Protein AF-A0A0D1K4R9-F1 (afdb_monomer_lite)

Secondary structure (DSSP, 8-state):
---STHHHHHHHHHHHHHHHHHHHHHHHTT--HHHHHHHHHHHHHHHHHHHHHHHHHHHTTSPPPHHHHHHHHHHHHHHHHHHHHHHHHHHHHHHHHHHHHHHHHHHHHHHHHHHHHHHHTT-S-HHHHHHHHHHHHHHHHHHHHHHSTTSS-TTSPPPHHHHHHHHTTS-TT----HHHHHHHHHHHHHHHHHHHHHHHHHHHHHHHHHT-TTSS-------

Foldseek 3Di:
DDDPPPPVVVLVVVLVVQLVVLLVVCVVVVPDPVPSVVVSVVVSVVSVVVVVVVVVVVVVPDDDDPVVVVVVVVVVVVVVVVVVVVVVVVVLVVLLVVCVVLVVVLVVLVVQLVVLVVVVVVVPCVVVSVVSNVVSLVSNVVSLCVNPPPLQVPPDQDDPVQLVVLLVVDDPPDDDDPVSSSSSSSVSSSVVSVVVSVVVSVVVNVVSVCPPPVNDDPPPDDD

pLDDT: mean 72.01, std 16.08, range [29.92, 93.81]

Structure (mmCIF, N/CA/C/O backbone):
data_AF-A0A0D1K4R9-F1
#
_entry.id   AF-A0A0D1K4R9-F1
#
loop_
_atom_site.group_PDB
_atom_site.id
_atom_site.type_symbol
_atom_site.label_atom_id
_atom_site.label_alt_id
_atom_site.label_comp_id
_atom_site.label_asym_id
_atom_site.label_entity_id
_atom_site.label_seq_id
_atom_site.pdbx_PDB_ins_code
_atom_site.Cartn_x
_atom_site.Cartn_y
_atom_site.Cartn_z
_atom_site.occupancy
_atom_site.B_iso_or_equiv
_atom_site.auth_seq_id
_atom_site.auth_comp_id
_atom_site.auth_asym_id
_atom_site.auth_atom_id
_atom_site.pdbx_PDB_model_num
ATOM 1 N N . MET A 1 1 ? 28.064 3.592 -55.051 1.00 41.25 1 MET A N 1
ATOM 2 C CA . MET A 1 1 ? 27.075 3.692 -53.959 1.00 41.25 1 MET A CA 1
ATOM 3 C C . MET A 1 1 ? 26.847 2.294 -53.420 1.00 41.25 1 MET A C 1
ATOM 5 O O . MET A 1 1 ? 26.267 1.477 -54.117 1.00 41.25 1 MET A O 1
ATOM 9 N N . SER A 1 2 ? 27.368 2.023 -52.226 1.00 29.92 2 SER A N 1
ATOM 10 C CA . SER A 1 2 ? 27.235 0.752 -51.509 1.00 29.92 2 SER A CA 1
ATOM 11 C C . SER A 1 2 ? 26.859 1.127 -50.078 1.00 29.92 2 SER A C 1
ATOM 13 O O . SER A 1 2 ? 27.576 1.901 -49.447 1.00 29.92 2 SER A O 1
ATOM 15 N N . SER A 1 3 ? 25.698 0.684 -49.597 1.00 31.16 3 SER A N 1
ATOM 16 C CA . SER A 1 3 ? 25.172 1.040 -48.273 1.00 31.16 3 SER A CA 1
ATOM 17 C C . SER A 1 3 ? 26.136 0.630 -47.143 1.00 31.16 3 SER A C 1
ATOM 19 O O . SER A 1 3 ? 26.625 -0.500 -47.181 1.00 31.16 3 SER A O 1
ATOM 21 N N . PRO A 1 4 ? 26.351 1.443 -46.088 1.00 44.97 4 PRO A N 1
ATOM 22 C CA . PRO A 1 4 ? 27.179 1.072 -44.932 1.00 44.97 4 PRO A CA 1
ATOM 23 C C . PRO A 1 4 ? 26.470 0.134 -43.928 1.00 44.97 4 PRO A C 1
ATOM 25 O O . PRO A 1 4 ? 27.020 -0.189 -42.875 1.00 44.97 4 PRO A O 1
ATOM 28 N N . PHE A 1 5 ? 25.264 -0.344 -44.252 1.00 42.19 5 PHE A N 1
ATOM 29 C CA . PHE A 1 5 ? 24.446 -1.198 -43.388 1.00 42.19 5 PHE A CA 1
ATOM 30 C C . PHE A 1 5 ? 24.987 -2.609 -43.048 1.00 42.19 5 PHE A C 1
ATOM 32 O O . PHE A 1 5 ? 24.615 -3.090 -41.978 1.00 42.19 5 PHE A O 1
ATOM 39 N N . PRO A 1 6 ? 25.880 -3.285 -43.810 1.00 47.22 6 PRO A N 1
ATOM 40 C CA . PRO A 1 6 ? 26.302 -4.640 -43.433 1.00 47.22 6 PRO A CA 1
ATOM 41 C C . PRO A 1 6 ? 27.335 -4.675 -42.292 1.00 47.22 6 PRO A C 1
ATOM 43 O O . PRO A 1 6 ? 27.579 -5.726 -41.714 1.00 47.22 6 PRO A O 1
ATOM 46 N N . ALA A 1 7 ? 27.961 -3.549 -41.930 1.00 46.94 7 ALA A N 1
ATOM 47 C CA . ALA A 1 7 ? 29.099 -3.561 -41.004 1.00 46.94 7 ALA A CA 1
ATOM 48 C C . ALA A 1 7 ? 28.714 -3.511 -39.510 1.00 46.94 7 ALA A C 1
ATOM 50 O O . ALA A 1 7 ? 29.515 -3.913 -38.663 1.00 46.94 7 ALA A O 1
ATOM 51 N N . ARG A 1 8 ? 27.514 -3.011 -39.170 1.00 52.53 8 ARG A N 1
ATOM 52 C CA . ARG A 1 8 ? 27.001 -2.975 -37.782 1.00 52.53 8 ARG A CA 1
ATOM 53 C C . ARG A 1 8 ? 26.449 -4.330 -37.352 1.00 52.53 8 ARG A C 1
ATOM 55 O O . ARG A 1 8 ? 26.740 -4.781 -36.250 1.00 52.53 8 ARG A O 1
ATOM 62 N N . SER A 1 9 ? 25.727 -4.994 -38.252 1.00 52.59 9 SER A N 1
ATOM 63 C CA . SER A 1 9 ? 25.228 -6.356 -38.064 1.00 52.59 9 SER A CA 1
ATOM 64 C C . SER A 1 9 ? 26.374 -7.349 -37.890 1.00 52.59 9 SER A C 1
ATOM 66 O O . SER A 1 9 ? 26.316 -8.152 -36.971 1.00 52.59 9 SER A O 1
ATOM 68 N N . VAL A 1 10 ? 27.458 -7.232 -38.666 1.00 51.88 10 VAL A N 1
ATOM 69 C CA . VAL A 1 10 ? 28.649 -8.093 -38.523 1.00 51.88 10 VAL A CA 1
ATOM 70 C C . VAL A 1 10 ? 29.362 -7.898 -37.178 1.00 51.88 10 VAL A C 1
ATOM 72 O O . VAL A 1 10 ? 29.776 -8.877 -36.565 1.00 51.88 10 VAL A O 1
ATOM 75 N N . ALA A 1 11 ? 29.481 -6.662 -36.683 1.00 55.06 11 ALA A N 1
ATOM 76 C CA . ALA A 1 11 ? 30.120 -6.396 -35.391 1.00 55.06 11 ALA A CA 1
ATOM 77 C C . ALA A 1 11 ? 29.287 -6.913 -34.206 1.00 55.06 11 ALA A C 1
ATOM 79 O O . ALA A 1 11 ? 29.841 -7.479 -33.266 1.00 55.06 11 ALA A O 1
ATOM 80 N N . LEU A 1 12 ? 27.960 -6.765 -34.274 1.00 57.75 12 LEU A N 1
ATOM 81 C CA . LEU A 1 12 ? 27.046 -7.319 -33.277 1.00 57.75 12 LEU A CA 1
ATOM 82 C C . LEU A 1 12 ? 27.074 -8.855 -33.297 1.00 57.75 12 LEU A C 1
ATOM 84 O O . LEU A 1 12 ? 27.161 -9.477 -32.244 1.00 57.75 12 LEU A O 1
ATOM 88 N N . LEU A 1 13 ? 27.078 -9.464 -34.489 1.00 57.78 13 LEU A N 1
ATOM 89 C CA . LEU A 1 13 ? 27.183 -10.917 -34.643 1.00 57.78 13 LEU A CA 1
ATOM 90 C C . LEU A 1 13 ? 28.495 -11.447 -34.056 1.00 57.78 13 LEU A C 1
ATOM 92 O O . LEU A 1 13 ? 28.487 -12.448 -33.350 1.00 57.78 13 LEU A O 1
ATOM 96 N N . ALA A 1 14 ? 29.612 -10.759 -34.306 1.00 56.25 14 ALA A N 1
ATOM 97 C CA . ALA A 1 14 ? 30.913 -11.129 -33.758 1.00 56.25 14 ALA A CA 1
ATOM 98 C C . ALA A 1 14 ? 30.946 -11.027 -32.224 1.00 56.25 14 ALA A C 1
ATOM 100 O O . ALA A 1 14 ? 31.499 -11.909 -31.574 1.00 56.25 14 ALA A O 1
ATOM 101 N N . ALA A 1 15 ? 30.315 -10.001 -31.642 1.00 55.81 15 ALA A N 1
ATOM 102 C CA . ALA A 1 15 ? 30.206 -9.855 -30.191 1.00 55.81 15 ALA A CA 1
ATOM 103 C C . ALA A 1 15 ? 29.333 -10.956 -29.561 1.00 55.81 15 ALA A C 1
ATOM 105 O O . ALA A 1 15 ? 29.702 -11.516 -28.533 1.00 55.81 15 ALA A O 1
ATOM 106 N N . ILE A 1 16 ? 28.218 -11.318 -30.205 1.00 65.50 16 ILE A N 1
ATOM 107 C CA . ILE A 1 16 ? 27.341 -12.411 -29.758 1.00 65.50 16 ILE A CA 1
ATOM 108 C C . ILE A 1 16 ? 28.057 -13.764 -29.865 1.00 65.50 16 ILE A C 1
ATOM 110 O O . ILE A 1 16 ? 27.985 -14.567 -28.938 1.00 65.50 16 ILE A O 1
ATOM 114 N N . ILE A 1 17 ? 28.781 -14.015 -30.963 1.00 6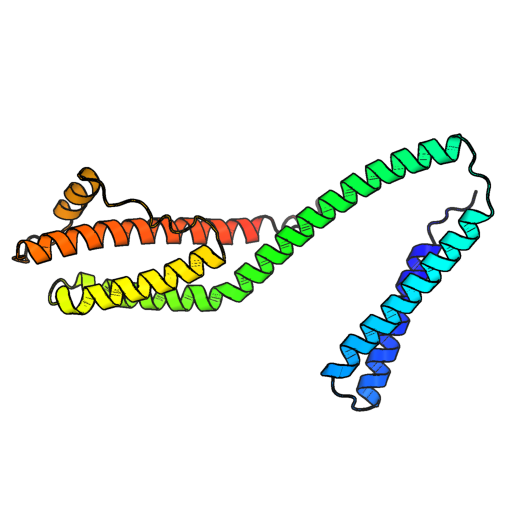3.94 17 ILE A N 1
ATOM 115 C CA . ILE A 1 17 ? 29.567 -15.244 -31.145 1.00 63.94 17 ILE A CA 1
ATOM 116 C C . ILE A 1 17 ? 30.685 -15.332 -30.100 1.00 63.94 17 ILE A C 1
ATOM 118 O O . ILE A 1 17 ? 30.878 -16.400 -29.527 1.00 63.94 17 ILE A O 1
ATOM 122 N N . ALA A 1 18 ? 31.387 -14.231 -29.816 1.00 57.09 18 ALA A N 1
ATOM 123 C CA . ALA A 1 18 ? 32.435 -14.197 -28.797 1.00 57.09 18 ALA A CA 1
ATOM 124 C C . ALA A 1 18 ? 31.871 -14.475 -27.392 1.00 57.09 18 ALA A C 1
ATOM 126 O O . ALA A 1 18 ? 32.358 -15.373 -26.708 1.00 57.09 18 ALA A O 1
ATOM 127 N N . ALA A 1 19 ? 30.781 -13.801 -27.006 1.00 56.94 19 ALA A N 1
ATOM 128 C CA . ALA A 1 19 ? 30.120 -14.025 -25.719 1.00 56.94 19 ALA A CA 1
ATOM 129 C C . ALA A 1 19 ? 29.565 -15.457 -25.588 1.00 56.94 19 ALA A C 1
ATOM 131 O O . ALA A 1 19 ? 29.694 -16.090 -24.538 1.00 56.94 19 ALA A O 1
ATOM 132 N N . GLY A 1 20 ? 28.988 -16.003 -26.664 1.00 57.88 20 GLY A N 1
ATOM 133 C CA . GLY A 1 20 ? 28.486 -17.377 -26.704 1.00 57.88 20 GLY A CA 1
ATOM 134 C C . GLY A 1 20 ? 29.600 -18.423 -26.605 1.00 57.88 20 GLY A C 1
ATOM 135 O O . GLY A 1 20 ? 29.465 -19.393 -25.860 1.00 57.88 20 GLY A O 1
ATOM 136 N N . ALA A 1 21 ? 30.719 -18.214 -27.305 1.00 62.25 21 ALA A N 1
ATOM 137 C CA . ALA A 1 21 ? 31.877 -19.106 -27.264 1.00 62.25 21 ALA A CA 1
ATOM 138 C C . ALA A 1 21 ? 32.551 -19.113 -25.884 1.00 62.25 21 ALA A C 1
ATOM 140 O O . ALA A 1 21 ? 32.912 -20.179 -25.388 1.00 62.25 21 ALA A O 1
ATOM 141 N N . GLU A 1 22 ? 32.670 -17.953 -25.236 1.00 62.06 22 GLU A N 1
ATOM 142 C CA . GLU A 1 22 ? 33.233 -17.839 -23.887 1.00 62.06 22 GLU A CA 1
ATOM 143 C C . GLU A 1 22 ? 32.321 -18.448 -22.822 1.00 62.06 22 GLU A C 1
ATOM 145 O O . GLU A 1 22 ? 32.802 -19.162 -21.945 1.00 62.06 22 GLU A O 1
ATOM 150 N N . THR A 1 23 ? 31.004 -18.268 -22.946 1.00 56.56 23 THR A N 1
ATOM 151 C CA . THR A 1 23 ? 30.031 -18.924 -22.058 1.00 56.56 23 THR A CA 1
ATOM 152 C C . THR A 1 23 ? 30.098 -20.449 -22.208 1.00 56.56 23 THR A C 1
ATOM 154 O O . THR A 1 23 ? 30.103 -21.178 -21.219 1.00 56.56 23 THR A O 1
ATOM 157 N N . TRP A 1 24 ? 30.223 -20.953 -23.440 1.00 59.50 24 TRP A N 1
ATOM 158 C CA . TRP A 1 24 ? 30.351 -22.388 -23.713 1.00 59.50 24 TRP A CA 1
ATOM 159 C C . TRP A 1 24 ? 31.673 -22.981 -23.197 1.00 59.50 24 TRP A C 1
ATOM 161 O O . TRP A 1 24 ? 31.688 -24.088 -22.654 1.00 59.50 24 TRP A O 1
ATOM 171 N N . LEU A 1 25 ? 32.778 -22.236 -23.314 1.00 58.47 25 LEU A N 1
ATOM 172 C CA . LEU A 1 25 ? 34.080 -22.607 -22.753 1.00 58.47 25 LEU A CA 1
ATOM 173 C C . LEU A 1 25 ? 34.079 -22.579 -21.217 1.00 58.47 25 LEU A C 1
ATOM 175 O O . LEU A 1 25 ? 34.646 -23.483 -20.612 1.00 58.47 25 LEU A O 1
ATOM 179 N N . ALA A 1 26 ? 33.407 -21.610 -20.588 1.00 58.03 26 ALA A N 1
ATOM 180 C CA . ALA A 1 26 ? 33.276 -21.527 -19.133 1.00 58.03 26 ALA A CA 1
ATOM 181 C C . ALA A 1 26 ? 32.465 -22.699 -18.553 1.00 58.03 26 ALA A C 1
ATOM 183 O O . ALA A 1 26 ? 32.888 -23.300 -17.569 1.00 58.03 26 ALA A O 1
ATOM 184 N N . ILE A 1 27 ? 31.371 -23.095 -19.222 1.00 60.91 27 ILE A N 1
ATOM 185 C CA . ILE A 1 27 ? 30.578 -24.289 -18.870 1.00 60.91 27 ILE A CA 1
ATOM 186 C C . ILE A 1 27 ? 31.418 -25.570 -19.005 1.00 60.91 27 ILE A C 1
ATOM 188 O O . ILE A 1 27 ? 31.319 -26.473 -18.181 1.00 60.91 27 ILE A O 1
ATOM 192 N N . ARG A 1 28 ? 32.270 -25.664 -20.034 1.00 62.09 28 ARG A N 1
ATOM 193 C CA . ARG A 1 28 ? 33.183 -26.806 -20.243 1.00 62.09 28 ARG A CA 1
ATOM 194 C C . ARG A 1 28 ? 34.345 -26.859 -19.250 1.00 62.09 28 ARG A C 1
ATOM 196 O O . ARG A 1 28 ? 34.925 -27.928 -19.080 1.00 62.09 28 ARG A O 1
ATOM 203 N N . ALA A 1 29 ? 34.702 -25.725 -18.656 1.00 62.81 29 ALA A N 1
ATOM 204 C CA . ALA A 1 29 ? 35.824 -25.581 -17.734 1.00 62.81 29 ALA A CA 1
ATOM 205 C C . ALA A 1 29 ? 35.408 -25.590 -16.251 1.00 62.81 29 ALA A C 1
ATOM 207 O O . ALA A 1 29 ? 36.272 -25.396 -15.400 1.00 62.81 29 ALA A O 1
ATOM 208 N N . ASP A 1 30 ? 34.120 -25.809 -15.951 1.00 61.12 30 ASP A N 1
ATOM 209 C CA . ASP A 1 30 ? 33.544 -25.823 -14.594 1.00 61.12 30 ASP A CA 1
ATOM 210 C C . ASP A 1 30 ? 33.859 -24.541 -13.790 1.00 61.12 30 ASP A C 1
ATOM 212 O O . ASP A 1 30 ? 34.053 -24.545 -12.574 1.00 61.12 30 ASP A O 1
ATOM 216 N N . LEU A 1 31 ? 33.955 -23.414 -14.505 1.00 58.72 31 LEU A N 1
ATOM 217 C CA . LEU A 1 31 ? 34.191 -22.099 -13.921 1.00 58.72 31 LEU A CA 1
ATOM 218 C C . LEU A 1 31 ? 32.925 -21.619 -13.212 1.00 58.72 31 LEU A C 1
ATOM 220 O O . LEU A 1 31 ? 31.842 -21.604 -13.797 1.00 58.72 31 LEU A O 1
ATOM 224 N N . ASP A 1 32 ? 33.088 -21.176 -11.966 1.00 59.28 32 ASP A N 1
ATOM 225 C CA . ASP A 1 32 ? 31.995 -20.648 -11.154 1.00 59.28 32 ASP A CA 1
ATOM 226 C C . ASP A 1 32 ? 31.278 -19.496 -11.908 1.00 59.28 32 ASP A C 1
ATOM 228 O O . ASP A 1 32 ? 31.934 -18.540 -12.358 1.00 59.28 32 ASP A O 1
ATOM 232 N N . PRO A 1 33 ? 29.941 -19.574 -12.089 1.00 60.28 33 PRO A N 1
ATOM 233 C CA . PRO A 1 33 ? 29.157 -18.608 -12.861 1.00 60.28 33 PRO A CA 1
ATOM 234 C C . PRO A 1 33 ? 29.289 -17.168 -12.354 1.00 60.28 33 PRO A C 1
ATOM 236 O O . PRO A 1 33 ? 29.075 -16.231 -13.129 1.00 60.28 33 PRO A O 1
ATOM 239 N N . MET A 1 34 ? 29.708 -16.976 -11.097 1.00 57.75 34 MET A N 1
ATOM 240 C CA . MET A 1 34 ? 30.005 -15.659 -10.536 1.00 57.75 34 MET A CA 1
ATOM 241 C C . MET A 1 34 ? 31.178 -14.949 -11.246 1.00 57.75 34 MET A C 1
ATOM 243 O O . MET A 1 34 ? 31.213 -13.720 -11.275 1.00 57.75 34 MET A O 1
ATOM 247 N N . PHE A 1 35 ? 32.104 -15.691 -11.871 1.00 57.28 35 PHE A N 1
ATOM 248 C CA . PHE A 1 35 ? 33.246 -15.139 -12.620 1.00 57.28 35 PHE A CA 1
ATOM 249 C C . PHE A 1 35 ? 33.079 -15.207 -14.142 1.00 57.28 35 PHE A C 1
ATOM 251 O O . PHE A 1 35 ? 33.696 -14.419 -14.861 1.00 57.28 35 PHE A O 1
ATOM 258 N N . ALA A 1 36 ? 32.225 -16.101 -14.645 1.00 57.16 36 ALA A N 1
ATOM 259 C CA . ALA A 1 36 ? 31.993 -16.260 -16.079 1.00 57.16 36 ALA A CA 1
ATOM 260 C C . ALA A 1 36 ? 31.211 -15.080 -16.686 1.00 57.16 36 ALA A C 1
ATOM 262 O O . ALA A 1 36 ? 31.568 -14.580 -17.754 1.00 57.16 36 ALA A O 1
ATOM 263 N N . LEU A 1 37 ? 30.176 -14.593 -15.990 1.00 57.25 37 LEU A N 1
ATOM 264 C CA . LEU A 1 37 ? 29.328 -13.503 -16.483 1.00 57.25 37 LEU A CA 1
ATOM 265 C C . LEU A 1 37 ? 30.082 -12.158 -16.592 1.00 57.25 37 LEU A C 1
ATOM 267 O O . LEU A 1 37 ? 30.005 -11.525 -17.647 1.00 57.25 37 LEU A O 1
ATOM 271 N N . PRO A 1 38 ? 30.856 -11.713 -15.579 1.00 61.03 38 PRO A N 1
ATOM 272 C CA . PRO A 1 38 ? 31.624 -10.472 -15.683 1.00 61.03 38 PRO A CA 1
ATOM 273 C C . PRO A 1 38 ? 32.713 -10.544 -16.756 1.00 61.03 38 PRO A C 1
ATOM 275 O O . PRO A 1 38 ? 32.971 -9.547 -17.430 1.00 61.03 38 PRO A O 1
ATOM 278 N N . LEU A 1 39 ? 33.333 -11.717 -16.937 1.00 61.78 39 LEU A N 1
ATOM 279 C CA . LEU A 1 39 ? 34.369 -11.920 -17.947 1.00 61.78 39 LEU A CA 1
ATOM 280 C C . LEU A 1 39 ? 33.796 -11.783 -19.363 1.00 61.78 39 LEU A C 1
ATOM 282 O O . LEU A 1 39 ? 34.352 -11.020 -20.146 1.00 61.78 39 LEU A O 1
ATOM 286 N N . ALA A 1 40 ? 32.649 -12.414 -19.638 1.00 60.28 40 ALA A N 1
ATOM 287 C CA . ALA A 1 40 ? 31.952 -12.316 -20.925 1.00 60.28 40 ALA A CA 1
ATOM 288 C C . ALA A 1 40 ? 31.477 -10.882 -21.240 1.00 60.28 40 ALA A C 1
ATOM 290 O O . ALA A 1 40 ? 31.497 -10.435 -22.391 1.00 60.28 40 ALA A O 1
ATOM 291 N N . ILE A 1 41 ? 31.066 -10.126 -20.215 1.00 63.38 41 ILE A N 1
ATOM 292 C CA . ILE A 1 41 ? 30.723 -8.704 -20.362 1.00 63.38 41 ILE A CA 1
ATOM 293 C C . ILE A 1 41 ? 31.980 -7.883 -20.693 1.00 63.38 41 ILE A C 1
ATOM 295 O O . ILE A 1 41 ? 31.935 -7.009 -21.562 1.00 63.38 41 ILE A O 1
ATOM 299 N N . ALA A 1 42 ? 33.110 -8.167 -20.038 1.00 63.72 42 ALA A N 1
ATOM 300 C CA . ALA A 1 42 ? 34.362 -7.446 -20.248 1.00 63.72 42 ALA A CA 1
ATOM 301 C C . ALA A 1 42 ? 34.936 -7.659 -21.660 1.00 63.72 42 ALA A C 1
ATOM 303 O O . ALA A 1 42 ? 35.318 -6.691 -22.321 1.00 63.72 42 ALA A O 1
ATOM 304 N N . THR A 1 43 ? 34.953 -8.890 -22.166 1.00 60.62 43 THR A N 1
ATOM 305 C CA . THR A 1 43 ? 35.404 -9.217 -23.533 1.00 60.62 43 THR A CA 1
ATOM 306 C C . THR A 1 43 ? 34.473 -8.649 -24.598 1.00 60.62 43 THR A C 1
ATOM 308 O O . THR A 1 43 ? 34.948 -8.032 -25.557 1.00 60.62 43 THR A O 1
ATOM 311 N N . GLY A 1 44 ? 33.153 -8.739 -24.399 1.00 58.91 44 GLY A N 1
ATOM 312 C CA . GLY A 1 44 ? 32.170 -8.078 -25.262 1.00 58.91 44 GLY A CA 1
ATOM 313 C C . GLY A 1 44 ? 32.384 -6.561 -25.336 1.00 58.91 44 GLY A C 1
ATOM 314 O O . GLY A 1 44 ? 32.388 -5.977 -26.425 1.00 58.91 44 GLY A O 1
ATOM 315 N N . ALA A 1 45 ? 32.655 -5.921 -24.194 1.00 63.22 45 ALA A N 1
ATOM 316 C CA . ALA A 1 45 ? 32.970 -4.499 -24.139 1.00 63.22 45 ALA A CA 1
ATOM 317 C C . ALA A 1 45 ? 34.259 -4.168 -24.911 1.00 63.22 45 ALA A C 1
ATOM 319 O O . ALA A 1 45 ? 34.258 -3.226 -25.705 1.00 63.22 45 ALA A O 1
ATOM 320 N N . VAL A 1 46 ? 35.337 -4.946 -24.750 1.00 69.25 46 VAL A N 1
ATOM 321 C CA . VAL A 1 46 ? 36.611 -4.719 -25.461 1.00 69.25 46 VAL A CA 1
ATOM 322 C C . VAL A 1 46 ? 36.411 -4.704 -26.978 1.00 69.25 46 VAL A C 1
ATOM 324 O O . VAL A 1 46 ? 36.872 -3.772 -27.634 1.00 69.25 46 VAL A O 1
ATOM 327 N N . VAL A 1 47 ? 35.661 -5.656 -27.541 1.00 67.56 47 VAL A N 1
ATOM 328 C CA . VAL A 1 47 ? 35.400 -5.713 -28.994 1.00 67.56 47 VAL A CA 1
ATOM 329 C C . VAL A 1 47 ? 34.658 -4.464 -29.487 1.00 67.56 47 VAL A C 1
ATOM 331 O O . VAL A 1 47 ? 35.021 -3.883 -30.517 1.00 67.56 47 VAL A O 1
ATOM 334 N N . ILE A 1 48 ? 33.655 -4.006 -28.733 1.00 66.19 48 ILE A N 1
ATOM 335 C CA . ILE A 1 48 ? 32.884 -2.795 -29.052 1.00 66.19 48 ILE A CA 1
ATOM 336 C C . ILE A 1 48 ? 33.786 -1.549 -28.993 1.00 66.19 48 ILE A C 1
ATOM 338 O O . ILE A 1 48 ? 33.781 -0.733 -29.922 1.00 66.19 48 ILE A O 1
ATOM 342 N N . TRP A 1 49 ? 34.611 -1.420 -27.950 1.00 65.81 49 TRP A N 1
ATOM 343 C CA . TRP A 1 49 ? 35.525 -0.289 -27.768 1.00 65.81 49 TRP A CA 1
ATOM 344 C C . TRP A 1 49 ? 36.647 -0.252 -28.816 1.00 65.81 49 TRP A C 1
ATOM 346 O O . TRP A 1 49 ? 36.936 0.817 -29.360 1.00 65.81 49 TRP A O 1
ATOM 356 N N . THR A 1 50 ? 37.241 -1.395 -29.175 1.00 63.38 50 THR A N 1
ATOM 357 C CA . THR A 1 50 ? 38.266 -1.477 -30.231 1.00 63.38 50 THR A CA 1
ATOM 358 C C . THR A 1 50 ? 37.703 -1.051 -31.587 1.00 63.38 50 THR A C 1
ATOM 360 O O . THR A 1 50 ? 38.351 -0.298 -32.320 1.00 63.38 50 THR A O 1
ATOM 363 N N . ARG A 1 51 ? 36.467 -1.452 -31.910 1.00 70.62 51 ARG A N 1
ATOM 364 C CA . ARG A 1 51 ? 35.777 -1.026 -33.137 1.00 70.62 51 ARG A CA 1
ATOM 365 C C . ARG A 1 51 ? 35.527 0.484 -33.147 1.00 70.62 51 ARG A C 1
ATOM 367 O O . ARG A 1 51 ? 35.814 1.134 -34.152 1.00 70.62 51 ARG A O 1
ATOM 374 N N . LEU A 1 52 ? 35.032 1.042 -32.040 1.00 66.12 52 LEU A N 1
ATOM 375 C CA . LEU A 1 52 ? 34.798 2.483 -31.891 1.00 66.12 52 LEU A CA 1
ATOM 376 C C . LEU A 1 52 ? 36.089 3.293 -32.067 1.00 66.12 52 LEU A C 1
ATOM 378 O O . LEU A 1 52 ? 36.084 4.308 -32.766 1.00 66.12 52 LEU A O 1
ATOM 382 N N . ALA A 1 53 ? 37.198 2.823 -31.492 1.00 64.38 53 ALA A N 1
ATOM 383 C CA . ALA A 1 53 ? 38.509 3.452 -31.630 1.00 64.38 53 ALA A CA 1
ATOM 384 C C . ALA A 1 53 ? 39.018 3.430 -33.084 1.00 64.38 53 ALA A C 1
ATOM 386 O O . ALA A 1 53 ? 39.504 4.447 -33.586 1.00 64.38 53 ALA A O 1
ATOM 387 N N . LEU A 1 54 ? 38.847 2.307 -33.790 1.00 66.56 54 LEU A N 1
ATOM 388 C CA . LEU A 1 54 ? 39.181 2.175 -35.213 1.00 66.56 54 LEU A CA 1
ATOM 389 C C . LEU A 1 54 ? 38.332 3.097 -36.097 1.00 66.56 54 LEU A C 1
ATOM 391 O O . LEU A 1 54 ? 38.879 3.826 -36.925 1.00 66.56 54 LEU A O 1
ATOM 395 N N . ASP A 1 55 ? 37.016 3.144 -35.886 1.00 65.12 55 ASP A N 1
ATOM 396 C CA . ASP A 1 55 ? 36.131 4.044 -36.634 1.00 65.12 55 ASP A CA 1
ATOM 397 C C . ASP A 1 55 ? 36.436 5.528 -36.336 1.00 65.12 55 ASP A C 1
ATOM 399 O O . ASP A 1 55 ? 36.252 6.389 -37.201 1.00 65.12 55 ASP A O 1
ATOM 403 N N . ALA A 1 56 ? 36.899 5.865 -35.128 1.00 59.47 56 ALA A N 1
ATOM 404 C CA . ALA A 1 56 ? 37.343 7.217 -34.783 1.00 59.47 56 ALA A CA 1
ATOM 405 C C . ALA A 1 56 ? 38.670 7.589 -35.475 1.00 59.47 56 ALA A C 1
ATOM 407 O O . ALA A 1 56 ? 38.818 8.712 -35.964 1.00 59.47 56 ALA A O 1
ATOM 408 N N . LEU A 1 57 ? 39.612 6.646 -35.579 1.00 62.06 57 LEU A N 1
ATOM 409 C CA . LEU A 1 57 ? 40.878 6.812 -36.305 1.00 62.06 57 LEU A CA 1
ATOM 410 C C . LEU A 1 57 ? 40.668 6.984 -37.815 1.00 62.06 57 LEU A C 1
ATOM 412 O O . LEU A 1 57 ? 41.297 7.848 -38.426 1.00 62.06 57 LEU A O 1
ATOM 416 N N . ILE A 1 58 ? 39.754 6.212 -38.410 1.00 62.41 58 ILE A N 1
ATOM 417 C CA . ILE A 1 58 ? 39.410 6.308 -39.837 1.00 62.41 58 ILE A CA 1
ATOM 418 C C . ILE A 1 58 ? 38.745 7.659 -40.140 1.00 62.41 58 ILE A C 1
ATOM 420 O O . ILE A 1 58 ? 39.116 8.329 -41.105 1.00 62.41 58 ILE A O 1
ATOM 424 N N . ARG A 1 59 ? 37.829 8.120 -39.274 1.00 58.12 59 ARG A N 1
ATOM 425 C CA . ARG A 1 59 ? 37.149 9.418 -39.428 1.00 58.12 59 ARG A CA 1
ATOM 426 C C . ARG A 1 59 ? 38.077 10.625 -39.281 1.00 58.12 59 ARG A C 1
ATOM 428 O O . ARG A 1 59 ? 37.857 11.623 -39.956 1.00 58.12 59 ARG A O 1
ATOM 435 N N . ARG A 1 60 ? 39.155 10.538 -38.489 1.00 57.03 60 ARG A N 1
ATOM 436 C CA . ARG A 1 60 ? 40.167 11.613 -38.388 1.00 57.03 60 ARG A CA 1
ATOM 437 C C . ARG A 1 60 ? 40.950 11.860 -39.686 1.00 57.03 60 ARG A C 1
ATOM 439 O O . ARG A 1 60 ? 41.557 12.919 -39.816 1.00 57.03 60 ARG A O 1
ATOM 446 N N . ARG A 1 61 ? 40.965 10.913 -40.634 1.00 51.06 61 ARG A N 1
ATOM 447 C CA . ARG A 1 61 ? 41.711 11.028 -41.903 1.00 51.06 61 ARG A CA 1
ATOM 448 C C . ARG A 1 61 ? 40.918 11.664 -43.049 1.00 51.06 61 ARG A C 1
ATOM 450 O O . ARG A 1 61 ? 41.536 12.116 -44.008 1.00 51.06 61 ARG A O 1
ATOM 457 N N . ALA A 1 62 ? 39.592 11.724 -42.960 1.00 54.47 62 ALA A N 1
ATOM 458 C CA . ALA A 1 62 ? 38.747 12.331 -43.984 1.00 54.47 62 ALA A CA 1
ATOM 459 C C . ALA A 1 62 ? 38.401 13.774 -43.587 1.00 54.47 62 ALA A C 1
ATOM 461 O O . ALA A 1 62 ? 37.867 14.007 -42.505 1.00 54.47 62 ALA A O 1
ATOM 462 N N . ARG A 1 63 ? 38.710 14.760 -44.442 1.00 48.66 63 ARG A N 1
ATOM 463 C CA . ARG A 1 63 ? 38.193 16.127 -44.263 1.00 48.66 63 ARG A CA 1
ATOM 464 C C . ARG A 1 63 ? 36.686 16.099 -44.553 1.00 48.66 63 ARG A C 1
ATOM 466 O O . ARG A 1 63 ? 36.337 15.728 -45.671 1.00 48.66 63 ARG A O 1
ATOM 473 N N . PRO A 1 64 ? 35.815 16.453 -43.593 1.00 52.66 64 PRO A N 1
ATOM 474 C CA . PRO A 1 64 ? 34.374 16.410 -43.810 1.00 52.66 64 PRO A CA 1
ATOM 475 C C . PRO A 1 64 ? 33.953 17.520 -44.779 1.00 52.66 64 PRO A C 1
ATOM 477 O O . PRO A 1 64 ? 34.354 18.676 -44.619 1.00 52.66 64 PRO A O 1
ATOM 480 N N . ASP A 1 65 ? 33.159 17.159 -45.785 1.00 61.16 65 ASP A N 1
ATOM 481 C CA . ASP A 1 65 ? 32.524 18.107 -46.699 1.00 61.16 65 ASP A CA 1
ATOM 482 C C . ASP A 1 65 ? 31.374 18.844 -45.979 1.00 61.16 65 ASP A C 1
ATOM 484 O O . ASP A 1 65 ? 30.815 18.358 -44.993 1.00 61.16 65 ASP A O 1
ATOM 488 N N . ARG A 1 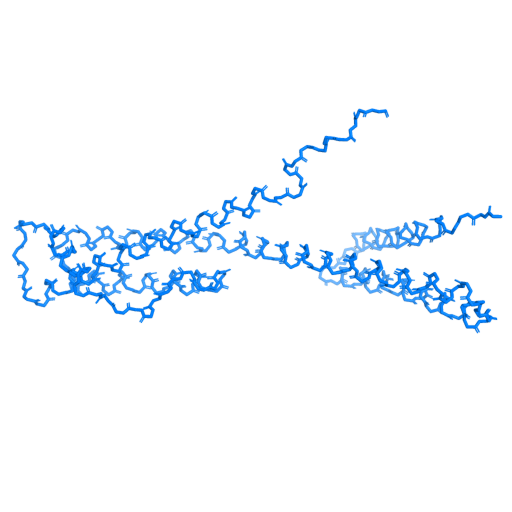66 ? 30.984 20.034 -46.444 1.00 56.91 66 ARG A N 1
ATOM 489 C CA . ARG A 1 66 ? 29.918 20.836 -45.809 1.00 56.91 66 ARG A CA 1
ATOM 490 C C . ARG A 1 66 ? 28.558 20.128 -45.823 1.00 56.91 66 ARG A C 1
ATOM 492 O O . ARG A 1 66 ? 27.769 20.338 -44.904 1.00 56.91 66 ARG A O 1
ATOM 499 N N . ALA A 1 67 ? 28.308 19.273 -46.814 1.00 58.62 67 ALA A N 1
ATOM 500 C CA . ALA A 1 67 ? 27.116 18.427 -46.878 1.00 58.62 67 ALA A CA 1
ATOM 501 C C . ALA A 1 67 ? 27.105 17.339 -45.785 1.00 58.62 67 ALA A C 1
ATOM 503 O O . ALA A 1 67 ? 26.055 17.055 -45.209 1.00 58.62 67 ALA A O 1
ATOM 504 N N . ASP A 1 68 ? 28.272 16.797 -45.418 1.00 53.97 68 ASP A N 1
ATOM 505 C CA . ASP A 1 68 ? 28.390 15.816 -44.333 1.00 53.97 68 ASP A CA 1
ATOM 506 C C . ASP A 1 68 ? 28.123 16.449 -42.963 1.00 53.97 68 ASP A C 1
ATOM 508 O O . ASP A 1 68 ? 27.567 15.802 -42.082 1.00 53.97 68 ASP A O 1
ATOM 512 N N . ILE A 1 69 ? 28.455 17.731 -42.775 1.00 56.56 69 ILE A N 1
ATOM 513 C CA . ILE A 1 69 ? 28.205 18.452 -41.514 1.00 56.56 69 ILE A CA 1
ATOM 514 C C . ILE A 1 69 ? 26.699 18.659 -41.275 1.00 56.56 69 ILE A C 1
ATOM 516 O O . ILE A 1 69 ? 26.239 18.512 -40.141 1.00 56.56 69 ILE A O 1
ATOM 520 N N . ALA A 1 70 ? 25.926 18.965 -42.323 1.00 60.03 70 ALA A N 1
ATOM 521 C CA . ALA A 1 70 ? 24.468 19.081 -42.230 1.00 60.03 70 ALA A CA 1
ATOM 522 C C . ALA A 1 70 ? 23.818 17.716 -41.938 1.00 60.03 70 ALA A C 1
ATOM 524 O O . ALA A 1 70 ? 23.072 17.591 -40.969 1.00 60.03 70 ALA A O 1
ATOM 525 N N . ASN A 1 71 ? 24.219 16.672 -42.672 1.00 56.38 71 ASN A N 1
ATOM 526 C CA . ASN A 1 71 ? 23.743 15.303 -42.449 1.00 56.38 71 ASN A CA 1
ATOM 527 C C . ASN A 1 71 ? 24.092 14.773 -41.048 1.00 56.38 71 ASN A C 1
ATOM 529 O O . ASN A 1 71 ? 23.301 14.057 -40.439 1.00 56.38 71 ASN A O 1
ATOM 533 N N . VAL A 1 72 ? 25.256 15.135 -40.496 1.00 54.47 72 VAL A N 1
ATOM 534 C CA . VAL A 1 72 ? 25.642 14.773 -39.122 1.00 54.47 72 VAL A CA 1
ATOM 535 C C . VAL A 1 72 ? 24.771 15.485 -38.089 1.00 54.47 72 VAL A C 1
ATOM 537 O O . VAL A 1 72 ? 24.473 14.891 -37.056 1.00 54.47 72 VAL A O 1
ATOM 540 N N . ARG A 1 73 ? 24.341 16.726 -38.339 1.00 58.03 73 ARG A N 1
ATOM 541 C CA . ARG A 1 73 ? 23.469 17.469 -37.418 1.00 58.03 73 ARG A CA 1
ATOM 542 C C . ARG A 1 73 ? 22.053 16.896 -37.392 1.00 58.03 73 ARG A C 1
ATOM 544 O O . ARG A 1 73 ? 21.509 16.715 -36.305 1.00 58.03 73 ARG A O 1
ATOM 551 N N . ASP A 1 74 ? 21.508 16.545 -38.552 1.00 58.88 74 ASP A N 1
ATOM 552 C CA . ASP A 1 74 ? 20.201 15.888 -38.652 1.00 58.88 74 ASP A CA 1
ATOM 553 C C . ASP A 1 74 ? 20.252 14.485 -38.032 1.00 58.88 74 ASP A C 1
ATOM 555 O O . ASP A 1 74 ? 19.429 14.159 -37.178 1.00 58.88 74 ASP A O 1
ATOM 559 N N . PHE A 1 75 ? 21.314 13.715 -38.308 1.00 54.22 75 PHE A N 1
ATOM 560 C CA . PHE A 1 75 ? 21.561 12.425 -37.659 1.00 54.22 75 PHE A CA 1
ATOM 561 C C . PHE A 1 75 ? 21.738 12.552 -36.138 1.00 54.22 75 PHE A C 1
ATOM 563 O O . PHE A 1 75 ? 21.310 11.673 -35.400 1.00 54.22 75 PHE A O 1
ATOM 570 N N . GLN A 1 76 ? 22.349 13.628 -35.631 1.00 58.25 76 GLN A N 1
ATOM 571 C CA . GLN A 1 76 ? 22.476 13.882 -34.190 1.00 58.25 76 GLN A CA 1
ATOM 572 C C . GLN A 1 76 ? 21.143 14.262 -33.539 1.00 58.25 76 GLN A C 1
ATOM 574 O O . GLN A 1 76 ? 20.893 13.843 -32.409 1.00 58.25 76 GLN A O 1
ATOM 579 N N . HIS A 1 77 ? 20.293 15.034 -34.219 1.00 59.38 77 HIS A N 1
ATOM 580 C CA . HIS A 1 77 ? 18.950 15.350 -33.731 1.00 59.38 77 HIS A CA 1
ATOM 581 C C . HIS A 1 77 ? 18.053 14.108 -33.714 1.00 59.38 77 HIS A C 1
ATOM 583 O O . HIS A 1 77 ? 17.397 13.852 -32.703 1.00 59.38 77 HIS A O 1
ATOM 589 N N . GLU A 1 78 ? 18.099 13.295 -34.768 1.00 60.28 78 GLU A N 1
ATOM 590 C CA . GLU A 1 78 ? 17.363 12.033 -34.861 1.00 60.28 78 GLU A CA 1
ATOM 591 C C . GLU A 1 78 ? 17.885 10.988 -33.857 1.00 60.28 78 GLU A C 1
ATOM 593 O O . GLU A 1 78 ? 17.096 10.356 -33.150 1.00 60.28 78 GLU A O 1
ATOM 598 N N . ASN A 1 79 ? 19.209 10.878 -33.671 1.00 59.75 79 ASN A N 1
ATOM 599 C CA . ASN A 1 79 ? 19.784 10.043 -32.608 1.00 59.75 79 ASN A CA 1
ATOM 600 C C . ASN A 1 79 ? 19.408 10.542 -31.213 1.00 59.75 79 ASN A C 1
ATOM 602 O O . ASN A 1 79 ? 19.190 9.735 -30.322 1.00 59.75 79 ASN A O 1
ATOM 606 N N . ARG A 1 80 ? 19.336 11.859 -30.984 1.00 62.66 80 ARG A N 1
ATOM 607 C CA . ARG A 1 80 ? 18.952 12.391 -29.670 1.00 62.66 80 ARG A CA 1
ATOM 608 C C . ARG A 1 80 ? 17.486 12.087 -29.365 1.00 62.66 80 ARG A C 1
ATOM 610 O O . ARG A 1 80 ? 17.187 11.710 -28.239 1.00 62.66 80 ARG A O 1
ATOM 617 N N . ALA A 1 81 ? 16.596 12.211 -30.350 1.00 61.88 81 ALA A N 1
ATOM 618 C CA . ALA A 1 81 ? 15.186 11.861 -30.194 1.00 61.88 81 ALA A CA 1
ATOM 619 C C . ALA A 1 81 ? 14.997 10.358 -29.928 1.00 61.88 81 ALA A C 1
ATOM 621 O O . ALA A 1 81 ? 14.292 9.983 -28.995 1.00 61.88 81 ALA A O 1
ATOM 622 N N . THR A 1 82 ? 15.684 9.502 -30.687 1.00 61.00 82 THR A N 1
ATOM 623 C CA . THR A 1 82 ? 15.621 8.043 -30.498 1.00 61.00 82 THR A CA 1
ATOM 624 C C . THR A 1 82 ? 16.278 7.588 -29.194 1.00 61.00 82 THR A C 1
ATOM 626 O O . THR A 1 82 ? 15.706 6.755 -28.501 1.00 61.00 82 THR A O 1
ATOM 629 N N . MET A 1 83 ? 17.418 8.163 -28.793 1.00 59.00 83 MET A N 1
ATOM 630 C CA . MET A 1 83 ? 18.037 7.887 -27.488 1.00 59.00 83 MET A CA 1
ATOM 631 C C . MET A 1 83 ? 17.156 8.343 -26.325 1.00 59.00 83 MET A C 1
ATOM 633 O O . MET A 1 83 ? 17.084 7.652 -25.315 1.00 59.00 83 MET A O 1
ATOM 637 N N . HIS A 1 84 ? 16.473 9.483 -26.456 1.00 64.94 84 HIS A N 1
ATOM 638 C CA . HIS A 1 84 ? 15.550 9.954 -25.428 1.00 64.94 84 HIS A CA 1
ATOM 639 C C . HIS A 1 84 ? 14.327 9.034 -25.307 1.00 64.94 84 HIS A C 1
ATOM 641 O O . HIS A 1 84 ? 13.968 8.661 -24.195 1.00 64.94 84 HIS A O 1
ATOM 647 N N . ASP A 1 85 ? 13.737 8.597 -26.426 1.00 68.50 85 ASP A N 1
ATOM 648 C CA . ASP A 1 85 ? 12.651 7.603 -26.412 1.00 68.50 85 ASP A CA 1
ATOM 649 C C . ASP A 1 85 ? 13.110 6.266 -25.807 1.00 68.50 85 ASP A C 1
ATOM 651 O O . ASP A 1 85 ? 12.410 5.677 -24.986 1.00 68.50 85 ASP A O 1
ATOM 655 N N . GLN A 1 86 ? 14.317 5.805 -26.149 1.00 65.50 86 GLN A N 1
ATOM 656 C CA . GLN A 1 86 ? 14.899 4.590 -25.574 1.00 65.50 86 GLN A CA 1
ATOM 657 C C . GLN A 1 86 ? 15.144 4.714 -24.068 1.00 65.50 86 GLN A C 1
ATOM 659 O O . GLN A 1 86 ? 14.827 3.775 -23.343 1.00 65.50 86 GLN A O 1
ATOM 664 N N . ALA A 1 87 ? 15.639 5.856 -23.586 1.00 66.88 87 ALA A N 1
ATOM 665 C CA . ALA A 1 87 ? 15.795 6.116 -22.155 1.00 66.88 87 ALA A CA 1
ATOM 666 C C . ALA A 1 87 ? 14.439 6.066 -21.430 1.00 66.88 87 ALA A C 1
ATOM 668 O O . ALA A 1 87 ? 14.283 5.301 -20.487 1.00 66.88 87 ALA A O 1
ATOM 669 N N . HIS A 1 88 ? 13.411 6.745 -21.955 1.00 71.31 88 HIS A N 1
ATOM 670 C CA . HIS A 1 88 ? 12.048 6.695 -21.397 1.00 71.31 88 HIS A CA 1
ATOM 671 C C . HIS A 1 88 ? 11.425 5.296 -21.399 1.00 71.31 88 HIS A C 1
ATOM 673 O O . HIS A 1 88 ? 10.539 5.003 -20.593 1.00 71.31 88 HIS A O 1
ATOM 679 N N . ARG A 1 89 ? 11.810 4.435 -22.346 1.00 69.56 89 ARG A N 1
ATOM 680 C CA . ARG A 1 89 ? 11.391 3.027 -22.368 1.00 69.56 89 ARG A CA 1
ATOM 681 C C . ARG A 1 89 ? 12.138 2.207 -21.321 1.00 69.56 89 ARG A C 1
ATOM 683 O O . ARG A 1 89 ? 11.508 1.376 -20.675 1.00 69.56 89 ARG A O 1
ATOM 690 N N . LEU A 1 90 ? 13.440 2.431 -21.153 1.00 70.62 90 LEU A N 1
ATOM 691 C CA . LEU A 1 90 ? 14.257 1.746 -20.151 1.00 70.62 90 LEU A CA 1
ATOM 692 C C . LEU A 1 90 ? 13.823 2.114 -18.731 1.00 70.62 90 LEU A C 1
ATOM 694 O O . LEU A 1 90 ? 13.552 1.202 -17.960 1.00 70.62 90 LEU A O 1
ATOM 698 N N . ASP A 1 91 ? 13.626 3.400 -18.435 1.00 75.38 91 ASP A N 1
ATOM 699 C CA . ASP A 1 91 ? 13.130 3.867 -17.131 1.00 75.38 91 ASP A CA 1
ATOM 700 C C . ASP A 1 91 ? 11.765 3.235 -16.798 1.00 75.38 91 ASP A C 1
ATOM 702 O O . ASP A 1 91 ? 11.494 2.810 -15.671 1.00 75.38 91 ASP A O 1
ATOM 706 N N . ARG A 1 92 ? 10.892 3.099 -17.808 1.00 73.31 92 ARG A N 1
ATOM 707 C CA . ARG A 1 92 ? 9.604 2.404 -17.663 1.00 73.31 92 ARG A CA 1
ATOM 708 C C . ARG A 1 92 ? 9.764 0.911 -17.398 1.00 73.31 92 ARG A C 1
ATOM 710 O O . ARG A 1 92 ? 9.077 0.383 -16.529 1.00 73.31 92 ARG A O 1
ATOM 717 N N . LEU A 1 93 ? 10.641 0.224 -18.128 1.00 72.31 93 LEU A N 1
ATOM 718 C CA . LEU A 1 93 ? 10.909 -1.200 -17.908 1.00 72.31 93 LEU A CA 1
ATOM 719 C C . LEU A 1 93 ? 11.525 -1.449 -16.529 1.00 72.31 93 LEU A C 1
ATOM 721 O O . LEU A 1 93 ? 11.116 -2.387 -15.852 1.00 72.31 93 LEU A O 1
ATOM 725 N N . GLU A 1 94 ? 12.445 -0.593 -16.089 1.00 77.62 94 GLU A N 1
ATOM 726 C CA . GLU A 1 94 ? 13.026 -0.637 -14.748 1.00 77.62 94 GLU A CA 1
ATOM 727 C C . GLU A 1 94 ? 11.946 -0.475 -13.673 1.00 77.62 94 GLU A C 1
ATOM 729 O O . GLU A 1 94 ? 11.886 -1.269 -12.733 1.00 77.62 94 GLU A O 1
ATOM 734 N N . THR A 1 95 ? 11.027 0.476 -13.860 1.00 75.81 95 THR A N 1
ATOM 735 C CA . THR A 1 95 ? 9.874 0.671 -12.969 1.00 75.81 95 THR A CA 1
ATOM 736 C C . THR A 1 95 ? 8.985 -0.577 -12.916 1.00 75.81 95 THR A C 1
ATOM 738 O O . THR A 1 95 ? 8.627 -1.032 -11.831 1.00 75.81 95 THR A O 1
ATOM 741 N N . ILE A 1 96 ? 8.667 -1.181 -14.069 1.00 75.69 96 ILE A N 1
ATOM 742 C CA . ILE A 1 96 ? 7.846 -2.403 -14.147 1.00 75.69 96 ILE A CA 1
ATOM 743 C C . ILE A 1 96 ? 8.532 -3.573 -13.438 1.00 75.69 96 ILE A C 1
ATOM 745 O O . ILE A 1 96 ? 7.896 -4.268 -12.649 1.00 75.69 96 ILE A O 1
ATOM 749 N N . VAL A 1 97 ? 9.820 -3.801 -13.701 1.00 75.00 97 VAL A N 1
ATOM 750 C CA . VAL A 1 97 ? 10.578 -4.903 -13.090 1.00 75.00 97 VAL A CA 1
ATOM 751 C C . VAL A 1 97 ? 10.681 -4.710 -11.579 1.00 75.00 97 VAL A C 1
ATOM 753 O O . VAL A 1 97 ? 10.452 -5.658 -10.830 1.00 75.00 97 VAL A O 1
ATOM 756 N N . THR A 1 98 ? 10.952 -3.484 -11.128 1.00 77.38 98 THR A N 1
ATOM 757 C CA . THR A 1 98 ? 11.009 -3.142 -9.701 1.00 77.38 98 THR A CA 1
ATOM 758 C C . THR A 1 98 ? 9.661 -3.382 -9.027 1.00 77.38 98 THR A C 1
ATOM 760 O O . THR A 1 98 ? 9.605 -4.003 -7.966 1.00 77.38 98 THR A O 1
ATOM 763 N N . PHE A 1 99 ? 8.565 -2.965 -9.667 1.00 78.25 99 PHE A N 1
ATOM 764 C CA . PHE A 1 99 ? 7.212 -3.177 -9.161 1.00 78.25 99 PHE A CA 1
ATOM 765 C C . PHE A 1 99 ? 6.851 -4.669 -9.073 1.00 78.25 99 PHE A C 1
ATOM 767 O O . PHE A 1 99 ? 6.399 -5.132 -8.027 1.00 78.25 99 PHE A O 1
ATOM 774 N N . LEU A 1 100 ? 7.108 -5.448 -10.130 1.00 76.94 100 LEU A N 1
ATOM 775 C CA . LEU A 1 100 ? 6.831 -6.890 -10.151 1.00 76.94 100 LEU A CA 1
ATOM 776 C C . LEU A 1 100 ? 7.665 -7.658 -9.116 1.00 76.94 100 LEU A C 1
ATOM 778 O O . LEU A 1 100 ? 7.157 -8.582 -8.482 1.00 76.94 100 LEU A O 1
ATOM 782 N N . ALA A 1 101 ? 8.927 -7.271 -8.915 1.00 75.56 101 ALA A N 1
ATOM 783 C CA . ALA A 1 101 ? 9.786 -7.866 -7.893 1.00 75.56 101 ALA A CA 1
ATOM 784 C C . ALA A 1 101 ? 9.304 -7.547 -6.466 1.00 75.56 101 ALA A C 1
ATOM 786 O O . ALA A 1 101 ? 9.469 -8.364 -5.560 1.00 75.56 101 ALA A O 1
ATOM 787 N N . ALA A 1 102 ? 8.696 -6.376 -6.265 1.00 77.31 102 ALA A N 1
ATOM 788 C CA . ALA A 1 102 ? 8.175 -5.925 -4.979 1.00 77.31 102 ALA A CA 1
ATOM 789 C C . ALA A 1 102 ? 6.789 -6.491 -4.633 1.00 77.31 102 ALA A C 1
ATOM 791 O O . ALA A 1 102 ? 6.423 -6.554 -3.456 1.00 77.31 102 ALA A O 1
ATOM 792 N N . GLN A 1 103 ? 6.025 -6.924 -5.637 1.00 82.06 103 GLN A N 1
ATOM 793 C CA . GLN A 1 103 ? 4.637 -7.350 -5.483 1.00 82.06 103 GLN A CA 1
ATOM 794 C C . GLN A 1 103 ? 4.416 -8.436 -4.409 1.00 82.06 103 GLN A C 1
ATOM 796 O O . GLN A 1 103 ? 3.512 -8.264 -3.596 1.00 82.06 103 GLN A O 1
ATOM 801 N N . PRO A 1 104 ? 5.264 -9.477 -4.267 1.00 84.25 104 PRO A N 1
ATOM 802 C CA . PRO A 1 104 ? 5.091 -10.473 -3.207 1.00 84.25 104 PRO A CA 1
ATOM 803 C C . PRO A 1 104 ? 5.208 -9.900 -1.787 1.00 84.25 104 PRO A C 1
ATOM 805 O O . PRO A 1 104 ? 4.505 -10.346 -0.878 1.00 84.25 104 PRO A O 1
ATOM 808 N N . ALA A 1 105 ? 6.103 -8.928 -1.583 1.00 85.69 105 ALA A N 1
ATOM 809 C CA . ALA A 1 105 ? 6.287 -8.276 -0.289 1.00 85.69 105 ALA A CA 1
ATOM 810 C C . ALA A 1 105 ? 5.106 -7.349 0.029 1.00 85.69 105 ALA A C 1
ATOM 812 O O . ALA A 1 105 ? 4.615 -7.345 1.158 1.00 85.69 105 ALA A O 1
ATOM 813 N N . LEU A 1 106 ? 4.612 -6.627 -0.981 1.00 85.50 106 LEU A N 1
ATOM 814 C CA . LEU A 1 106 ? 3.423 -5.790 -0.860 1.00 85.50 106 LEU A CA 1
ATOM 815 C C . LEU A 1 106 ? 2.173 -6.630 -0.548 1.00 85.50 106 LEU A C 1
ATOM 817 O O . LEU A 1 106 ? 1.454 -6.314 0.395 1.00 85.50 106 LEU A O 1
ATOM 821 N N . ASP A 1 107 ? 1.972 -7.748 -1.251 1.00 87.88 107 ASP A N 1
ATOM 822 C CA . ASP A 1 107 ? 0.855 -8.677 -1.031 1.00 87.88 107 ASP A CA 1
ATOM 823 C C . ASP A 1 107 ? 0.913 -9.341 0.357 1.00 87.88 107 ASP A C 1
ATOM 825 O O . ASP A 1 107 ? -0.109 -9.693 0.952 1.00 87.88 107 ASP A O 1
ATOM 829 N N . ALA A 1 108 ? 2.115 -9.582 0.891 1.00 88.81 108 ALA A N 1
ATOM 830 C CA . ALA A 1 108 ? 2.285 -10.082 2.253 1.00 88.81 108 ALA A CA 1
ATOM 831 C C . ALA A 1 108 ? 1.900 -9.021 3.294 1.00 88.81 108 ALA A C 1
ATOM 833 O O . ALA A 1 108 ? 1.147 -9.333 4.217 1.00 88.81 108 ALA A O 1
ATOM 834 N N . ALA A 1 109 ? 2.360 -7.780 3.116 1.00 87.81 109 ALA A N 1
ATOM 835 C CA . ALA A 1 109 ? 2.020 -6.667 3.998 1.00 87.81 109 ALA A CA 1
ATOM 836 C C . ALA A 1 109 ? 0.518 -6.332 3.955 1.00 87.81 109 ALA A C 1
ATOM 838 O O . ALA A 1 109 ? -0.093 -6.147 5.003 1.00 87.81 109 ALA A O 1
ATOM 839 N N . GLU A 1 110 ? -0.102 -6.347 2.770 1.00 90.75 110 GLU A N 1
ATOM 840 C CA . GLU A 1 110 ? -1.546 -6.137 2.604 1.00 90.75 110 GLU A CA 1
ATOM 841 C C . GLU A 1 110 ? -2.359 -7.205 3.351 1.00 90.75 110 GLU A C 1
ATOM 843 O O . GLU A 1 110 ? -3.322 -6.887 4.050 1.00 90.75 110 GLU A O 1
ATOM 848 N N . ARG A 1 111 ? -1.957 -8.480 3.258 1.00 93.25 111 ARG A N 1
ATOM 849 C CA . ARG A 1 111 ? -2.617 -9.566 4.000 1.00 93.25 111 ARG A CA 1
ATOM 850 C C . ARG A 1 111 ? -2.507 -9.386 5.506 1.00 93.25 111 ARG A C 1
ATOM 852 O O . ARG A 1 111 ? -3.478 -9.647 6.211 1.00 93.25 111 ARG A O 1
ATOM 859 N N . GLU A 1 112 ? -1.344 -8.974 5.997 1.00 90.94 112 GLU A N 1
ATOM 860 C CA . GLU A 1 112 ? -1.146 -8.756 7.429 1.00 90.94 112 GLU A CA 1
ATOM 861 C C . GLU A 1 112 ? -1.967 -7.567 7.932 1.00 90.94 112 GLU A C 1
ATOM 863 O O . GLU A 1 112 ? -2.662 -7.671 8.942 1.00 90.94 112 GLU A O 1
ATOM 868 N N . GLN A 1 113 ? -2.000 -6.479 7.165 1.00 92.62 113 GLN A N 1
ATOM 869 C CA . GLN A 1 113 ? -2.859 -5.342 7.458 1.00 92.62 113 GLN A CA 1
ATOM 870 C C . GLN A 1 113 ? -4.346 -5.729 7.479 1.00 92.62 113 GLN A C 1
ATOM 872 O O . GLN A 1 113 ? -5.069 -5.320 8.387 1.00 92.62 113 GLN A O 1
ATOM 877 N N . ALA A 1 114 ? -4.805 -6.539 6.520 1.00 92.50 114 ALA A N 1
ATOM 878 C CA . ALA A 1 114 ? -6.188 -7.012 6.465 1.00 92.50 114 ALA A CA 1
ATOM 879 C C . ALA A 1 114 ? -6.550 -7.900 7.668 1.00 92.50 114 ALA A C 1
ATOM 881 O O . ALA A 1 114 ? -7.649 -7.790 8.210 1.00 92.50 114 ALA A O 1
ATOM 882 N N . ARG A 1 115 ? -5.624 -8.752 8.129 1.00 93.25 115 ARG A N 1
ATOM 883 C CA . ARG A 1 115 ? -5.815 -9.547 9.355 1.00 93.25 115 ARG A CA 1
ATOM 884 C C . ARG A 1 115 ? -5.933 -8.664 10.589 1.00 93.25 115 ARG A C 1
ATOM 886 O O . ARG A 1 115 ? -6.837 -8.875 11.392 1.00 93.25 115 ARG A O 1
ATOM 893 N N . ALA A 1 116 ? -5.048 -7.678 10.727 1.00 92.50 116 ALA A N 1
ATOM 894 C CA . ALA A 1 116 ? -5.099 -6.742 11.843 1.00 92.50 116 ALA A CA 1
ATOM 895 C C . ALA A 1 116 ? -6.390 -5.904 11.817 1.00 92.50 116 ALA A C 1
ATOM 897 O O . ALA A 1 116 ? -6.984 -5.669 12.864 1.00 92.50 116 ALA A O 1
ATOM 898 N N . ALA A 1 117 ? -6.870 -5.512 10.630 1.00 92.69 117 ALA A N 1
ATOM 899 C CA . ALA A 1 117 ? -8.126 -4.778 10.478 1.00 92.69 117 ALA A CA 1
ATOM 900 C C . ALA A 1 117 ? -9.321 -5.619 10.944 1.00 92.69 117 ALA A C 1
ATOM 902 O O . ALA A 1 117 ? -10.103 -5.157 11.767 1.00 92.69 117 ALA A O 1
ATOM 903 N N . ALA A 1 118 ? -9.393 -6.884 10.521 1.00 92.88 118 ALA A N 1
ATOM 904 C CA . ALA A 1 118 ? -10.451 -7.803 10.938 1.00 92.88 118 ALA A CA 1
ATOM 905 C C . ALA A 1 118 ? -10.496 -8.036 12.462 1.00 92.88 118 ALA A C 1
ATOM 907 O O . ALA A 1 118 ? -11.554 -8.352 12.999 1.00 92.88 118 ALA A O 1
ATOM 908 N N . ALA A 1 119 ? -9.363 -7.897 13.162 1.00 90.50 119 ALA A N 1
ATOM 909 C CA . ALA A 1 119 ? -9.325 -7.945 14.622 1.00 90.50 119 ALA A CA 1
ATOM 910 C C . ALA A 1 119 ? -9.873 -6.654 15.257 1.00 90.50 119 ALA A C 1
ATOM 912 O O . ALA A 1 119 ? -10.646 -6.724 16.207 1.00 90.50 119 ALA A O 1
ATOM 913 N N . VAL A 1 120 ? -9.522 -5.480 14.716 1.00 91.00 120 VAL A N 1
ATOM 914 C CA . VAL A 1 120 ? -10.038 -4.182 15.195 1.00 91.00 120 VAL A CA 1
ATOM 915 C C . VAL A 1 120 ? -11.549 -4.058 14.967 1.00 91.00 120 VAL A C 1
ATOM 917 O O . VAL A 1 120 ? -12.259 -3.574 15.845 1.00 91.00 120 VAL A O 1
ATOM 920 N N . GLU A 1 121 ? -12.056 -4.551 13.835 1.00 90.38 121 GLU A N 1
ATOM 921 C CA . GLU A 1 121 ? -13.480 -4.509 13.459 1.00 90.38 121 GLU A CA 1
ATOM 922 C C . GLU A 1 121 ? -14.393 -5.401 14.322 1.00 90.38 121 GLU A C 1
ATOM 924 O O . GLU A 1 121 ? -15.610 -5.400 14.138 1.00 90.38 121 GLU A O 1
ATOM 929 N N . GLN A 1 122 ? -13.836 -6.146 15.284 1.00 89.06 122 GLN A N 1
ATOM 930 C CA . GLN A 1 122 ? -14.618 -6.805 16.338 1.00 89.06 122 GLN A CA 1
ATOM 931 C C . GLN A 1 122 ? -15.043 -5.820 17.436 1.00 89.06 122 GLN A C 1
ATOM 933 O O . GLN A 1 122 ? -16.009 -6.081 18.141 1.00 89.06 122 GLN A O 1
ATOM 938 N N . TRP A 1 123 ? -14.367 -4.670 17.558 1.00 88.94 123 TRP A N 1
ATOM 939 C CA . TRP A 1 123 ? -14.677 -3.582 18.498 1.00 88.94 123 TRP A CA 1
ATOM 940 C C . TRP A 1 123 ? -14.640 -3.948 19.994 1.00 88.94 123 TRP A C 1
ATOM 942 O O . TRP A 1 123 ? -15.038 -3.125 20.820 1.00 88.94 123 TRP A O 1
ATOM 952 N N . ASP A 1 124 ? -14.145 -5.136 20.349 1.00 86.06 124 ASP A N 1
ATOM 953 C CA . ASP A 1 124 ? -14.129 -5.650 21.726 1.00 86.06 124 ASP A CA 1
ATOM 954 C C . ASP A 1 124 ? -12.884 -5.216 22.523 1.00 86.06 124 ASP A C 1
ATOM 956 O O . ASP A 1 124 ? -12.972 -4.960 23.724 1.00 86.06 124 ASP A O 1
ATOM 960 N N . SER A 1 125 ? -11.718 -5.109 21.871 1.00 83.12 125 SER A N 1
ATOM 961 C CA . SER A 1 125 ? -10.424 -4.827 22.520 1.00 83.12 125 SER A CA 1
ATOM 962 C C . SER A 1 125 ? -9.579 -3.797 21.760 1.00 83.12 125 SER A C 1
ATOM 964 O O . SER A 1 125 ? -8.389 -3.990 21.503 1.00 83.12 125 SER A O 1
ATOM 966 N N . LEU A 1 126 ? -10.192 -2.655 21.429 1.00 85.75 126 LEU A N 1
ATOM 967 C CA . LEU A 1 126 ? -9.574 -1.590 20.626 1.00 85.75 126 LEU A CA 1
ATOM 968 C C . LEU A 1 126 ? -8.177 -1.169 21.101 1.00 85.75 126 LEU A C 1
ATOM 970 O O . LEU A 1 126 ? -7.284 -0.983 20.278 1.00 85.75 126 LEU A O 1
ATOM 974 N N . SER A 1 127 ? -7.968 -1.043 22.411 1.00 86.25 127 SER A N 1
ATOM 975 C CA . SER A 1 127 ? -6.680 -0.640 22.989 1.00 86.25 127 SER A CA 1
ATOM 976 C C . SER A 1 127 ? -5.544 -1.632 22.710 1.00 86.25 127 SER A C 1
ATOM 978 O O . SER A 1 127 ? -4.389 -1.219 22.609 1.00 86.25 127 SER A O 1
ATOM 980 N N . GLU A 1 128 ? -5.857 -2.919 22.549 1.00 88.38 128 GLU A N 1
ATOM 981 C CA . GLU A 1 128 ? -4.891 -3.979 22.250 1.00 88.38 128 GLU A CA 1
ATOM 982 C C . GLU A 1 128 ? -4.694 -4.155 20.738 1.00 88.38 128 GLU A C 1
ATOM 984 O O . GLU A 1 128 ? -3.571 -4.353 20.273 1.00 88.38 128 GLU A O 1
ATOM 989 N N . THR A 1 129 ? -5.769 -4.050 19.950 1.00 92.25 129 THR A N 1
ATOM 990 C CA . THR A 1 129 ? -5.744 -4.336 18.506 1.00 92.25 129 THR A CA 1
ATOM 991 C C . THR A 1 129 ? -5.301 -3.146 17.656 1.00 92.25 129 THR A C 1
ATOM 993 O O . THR A 1 129 ? -4.640 -3.338 16.632 1.00 92.25 129 THR A O 1
ATOM 996 N N . LEU A 1 130 ? -5.629 -1.910 18.053 1.00 91.88 130 LEU A N 1
ATOM 997 C CA . LEU A 1 130 ? -5.295 -0.709 17.277 1.00 91.88 130 LEU A CA 1
ATOM 998 C C . LEU A 1 130 ? -3.788 -0.517 17.071 1.00 91.88 130 LEU A C 1
ATOM 1000 O O . LEU A 1 130 ? -3.398 -0.267 15.928 1.00 91.88 130 LEU A O 1
ATOM 1004 N N . PRO A 1 131 ? -2.919 -0.647 18.096 1.00 93.00 131 PRO A N 1
ATOM 1005 C CA . PRO A 1 131 ? -1.478 -0.503 17.898 1.00 93.00 131 PRO A CA 1
ATOM 1006 C C . PRO A 1 131 ? -0.921 -1.492 16.868 1.00 93.00 131 PRO A C 1
ATOM 1008 O O . PRO A 1 131 ? -0.090 -1.118 16.042 1.00 93.00 131 PRO A O 1
ATOM 1011 N N . ILE A 1 132 ? -1.424 -2.732 16.871 1.00 92.38 132 ILE A N 1
ATOM 1012 C CA . ILE A 1 132 ? -1.026 -3.780 15.920 1.00 92.38 132 ILE A CA 1
ATOM 1013 C C . ILE A 1 132 ? -1.416 -3.374 14.495 1.00 92.38 132 ILE A C 1
ATOM 1015 O O . ILE A 1 132 ? -0.608 -3.476 13.572 1.00 92.38 132 ILE A O 1
ATOM 1019 N N . TRP A 1 133 ? -2.637 -2.866 14.313 1.00 93.81 133 TRP A N 1
ATOM 1020 C CA . TRP A 1 133 ? -3.094 -2.398 13.008 1.00 93.81 133 TRP A CA 1
ATOM 1021 C C . TRP A 1 133 ? -2.312 -1.183 12.503 1.00 93.81 133 TRP A C 1
ATOM 1023 O O . TRP A 1 133 ? -1.928 -1.156 11.333 1.00 93.81 133 TRP A O 1
ATOM 1033 N N . TYR A 1 134 ? -2.035 -0.198 13.364 1.00 91.44 134 TYR A N 1
ATOM 1034 C CA . TYR A 1 134 ? -1.237 0.972 12.989 1.00 91.44 134 TYR A CA 1
ATOM 1035 C C . TYR A 1 134 ? 0.173 0.582 12.547 1.00 91.44 134 TYR A C 1
ATOM 1037 O O . TYR A 1 134 ? 0.672 1.129 11.565 1.00 91.44 134 TYR A O 1
ATOM 1045 N N . GLU A 1 135 ? 0.790 -0.388 13.219 1.00 92.12 135 GLU A N 1
ATOM 1046 C CA . GLU A 1 135 ? 2.109 -0.888 12.839 1.00 92.12 135 GLU A CA 1
ATOM 1047 C C . GLU A 1 135 ? 2.073 -1.636 11.498 1.00 92.12 135 GLU A C 1
ATOM 1049 O O . GLU A 1 135 ? 2.874 -1.347 10.607 1.00 92.12 135 GLU A O 1
ATOM 1054 N N . ALA A 1 136 ? 1.099 -2.530 11.296 1.00 91.44 136 ALA A N 1
ATOM 1055 C CA . ALA A 1 136 ? 0.922 -3.226 10.020 1.00 91.44 136 ALA A CA 1
ATOM 1056 C C . ALA A 1 136 ? 0.676 -2.242 8.862 1.00 91.44 136 ALA A C 1
ATOM 1058 O O . ALA A 1 136 ? 1.278 -2.361 7.792 1.00 91.44 136 ALA A O 1
ATOM 1059 N N . ARG A 1 137 ? -0.157 -1.221 9.095 1.00 91.19 137 ARG A N 1
ATOM 1060 C CA . ARG A 1 137 ? -0.406 -0.129 8.148 1.00 91.19 137 ARG A CA 1
ATOM 1061 C C . ARG A 1 137 ? 0.859 0.669 7.847 1.00 91.19 137 ARG A C 1
ATOM 1063 O O . ARG A 1 137 ? 1.102 0.961 6.682 1.00 91.19 137 ARG A O 1
ATOM 1070 N N . ARG A 1 138 ? 1.655 1.023 8.862 1.00 90.38 138 ARG A N 1
ATOM 1071 C CA . ARG A 1 138 ? 2.918 1.760 8.693 1.00 90.38 138 ARG A CA 1
ATOM 1072 C C . ARG A 1 138 ? 3.881 0.987 7.796 1.00 90.38 138 ARG A C 1
ATOM 1074 O O . ARG A 1 138 ? 4.402 1.551 6.840 1.00 90.38 138 ARG A O 1
ATOM 1081 N N . ILE A 1 139 ? 4.069 -0.306 8.063 1.00 90.25 139 ILE A N 1
ATOM 1082 C CA . ILE A 1 139 ? 4.936 -1.182 7.260 1.00 90.25 139 ILE A CA 1
ATOM 1083 C C . ILE A 1 139 ? 4.444 -1.249 5.812 1.00 90.25 139 ILE A C 1
ATOM 1085 O O . ILE A 1 139 ? 5.237 -1.106 4.879 1.00 90.25 139 ILE A O 1
ATOM 1089 N N . TRP A 1 140 ? 3.138 -1.445 5.614 1.00 90.44 140 TRP A N 1
ATOM 1090 C CA . TRP A 1 140 ? 2.549 -1.441 4.278 1.00 90.44 140 TRP A CA 1
ATOM 1091 C C . TRP A 1 140 ? 2.770 -0.099 3.566 1.00 90.44 140 TRP A C 1
ATOM 1093 O O . TRP A 1 140 ? 3.191 -0.092 2.412 1.00 90.44 140 TRP A O 1
ATOM 1103 N N . ALA A 1 141 ? 2.558 1.025 4.254 1.00 88.38 141 ALA A N 1
ATOM 1104 C CA . ALA A 1 141 ? 2.708 2.354 3.679 1.00 88.38 141 ALA A CA 1
ATOM 1105 C C . ALA A 1 141 ? 4.160 2.673 3.300 1.00 88.38 141 ALA A C 1
ATOM 1107 O O . ALA A 1 141 ? 4.404 3.209 2.224 1.00 88.38 141 ALA A O 1
ATOM 1108 N N . GLU A 1 142 ? 5.132 2.288 4.127 1.00 88.06 142 GLU A N 1
ATOM 1109 C CA . GLU A 1 142 ? 6.560 2.439 3.821 1.00 88.06 142 GLU A CA 1
ATOM 1110 C C . GLU A 1 142 ? 6.984 1.628 2.596 1.00 88.06 142 GLU A C 1
ATOM 1112 O O . GLU A 1 142 ? 7.787 2.093 1.783 1.00 88.06 142 GLU A O 1
ATOM 1117 N N . LEU A 1 143 ? 6.446 0.414 2.451 1.00 85.75 143 LEU A N 1
ATOM 1118 C CA . LEU A 1 143 ? 6.661 -0.391 1.254 1.00 85.75 143 LEU A CA 1
ATOM 1119 C C . LEU A 1 143 ? 5.997 0.268 0.044 1.00 85.75 143 LEU A C 1
ATOM 1121 O O . LEU A 1 143 ? 6.662 0.469 -0.966 1.00 85.75 143 LEU A O 1
ATOM 1125 N N . ALA A 1 144 ? 4.725 0.650 0.148 1.00 84.69 144 ALA A N 1
ATOM 1126 C CA . ALA A 1 144 ? 3.988 1.289 -0.935 1.00 84.69 144 ALA A CA 1
ATOM 1127 C C . ALA A 1 144 ? 4.687 2.565 -1.433 1.00 84.69 144 ALA A C 1
ATOM 1129 O O . ALA A 1 144 ? 4.922 2.690 -2.631 1.00 84.69 144 ALA A O 1
ATOM 1130 N N . GLU A 1 145 ? 5.101 3.454 -0.531 1.00 84.38 145 GLU A N 1
ATOM 1131 C CA . GLU A 1 145 ? 5.754 4.729 -0.853 1.00 84.38 145 GLU A CA 1
ATOM 1132 C C . GLU A 1 145 ? 7.143 4.542 -1.484 1.00 84.38 145 GLU A C 1
ATOM 1134 O O . GLU A 1 145 ? 7.542 5.302 -2.368 1.00 84.38 145 GLU A O 1
ATOM 1139 N N . ARG A 1 146 ? 7.878 3.490 -1.090 1.00 79.06 146 ARG A N 1
ATOM 1140 C CA . ARG A 1 146 ? 9.162 3.134 -1.717 1.00 79.06 146 ARG A CA 1
ATOM 1141 C C . ARG A 1 146 ? 9.008 2.793 -3.201 1.00 79.06 146 ARG A C 1
ATOM 1143 O O . ARG A 1 146 ? 9.940 3.031 -3.966 1.00 79.06 146 ARG A O 1
ATOM 1150 N N . PHE A 1 147 ? 7.879 2.206 -3.595 1.00 73.44 147 PHE A N 1
ATOM 1151 C CA . PHE A 1 147 ? 7.661 1.719 -4.962 1.00 73.44 147 PHE A CA 1
ATOM 1152 C C . PHE A 1 147 ? 6.779 2.644 -5.799 1.00 73.44 147 PHE A C 1
ATOM 1154 O O . PHE A 1 147 ? 6.937 2.707 -7.016 1.00 73.44 147 PHE A O 1
ATOM 1161 N N . VAL A 1 148 ? 5.864 3.365 -5.158 1.00 75.50 148 VAL A N 1
ATOM 1162 C CA . VAL A 1 148 ? 4.968 4.338 -5.776 1.00 75.50 148 VAL A CA 1
ATOM 1163 C C . VAL A 1 148 ? 4.990 5.601 -4.909 1.00 75.50 148 VAL A C 1
ATOM 1165 O O . VAL A 1 148 ? 4.216 5.702 -3.957 1.00 75.50 148 VAL A O 1
ATOM 1168 N N . PRO A 1 149 ? 5.874 6.567 -5.214 1.00 75.00 149 PRO A N 1
ATOM 1169 C CA . PRO A 1 149 ? 5.946 7.816 -4.464 1.00 75.00 149 PRO A CA 1
ATOM 1170 C C . PRO A 1 149 ? 4.612 8.573 -4.495 1.00 75.00 149 PRO A C 1
ATOM 1172 O O . PRO A 1 149 ? 3.994 8.723 -5.551 1.00 75.00 149 PRO A O 1
ATOM 1175 N N . GLY A 1 150 ? 4.183 9.072 -3.341 1.00 74.69 150 GLY A N 1
ATOM 1176 C CA . GLY A 1 150 ? 2.926 9.780 -3.132 1.00 74.69 150 GLY A CA 1
ATOM 1177 C C . GLY A 1 150 ? 1.698 8.877 -3.011 1.00 74.69 150 GLY A C 1
ATOM 1178 O O . GLY A 1 150 ? 0.579 9.386 -3.065 1.00 74.69 150 GLY A O 1
ATOM 1179 N N . CYS A 1 151 ? 1.862 7.558 -2.868 1.00 73.94 151 CYS A N 1
ATOM 1180 C CA . CYS A 1 151 ? 0.731 6.630 -2.883 1.00 73.94 151 CYS A CA 1
ATOM 1181 C C . CYS A 1 151 ? -0.098 6.667 -1.596 1.00 73.94 151 CYS A C 1
ATOM 1183 O O . CYS A 1 151 ? -1.302 6.410 -1.647 1.00 73.94 151 CYS A O 1
ATOM 1185 N N . THR A 1 152 ? 0.519 6.939 -0.443 1.00 70.25 152 THR A N 1
ATOM 1186 C CA . THR A 1 152 ? -0.156 6.748 0.852 1.00 70.25 152 THR A CA 1
ATOM 1187 C C . THR A 1 152 ? -0.486 8.022 1.607 1.00 70.25 152 THR A C 1
ATOM 1189 O O . THR A 1 152 ? -1.174 7.912 2.615 1.00 70.25 152 THR A O 1
ATOM 1192 N N . SER A 1 153 ? -0.079 9.201 1.109 1.00 58.19 153 SER A N 1
ATOM 1193 C CA . SER A 1 153 ? -0.512 10.540 1.561 1.00 58.19 153 SER A CA 1
ATOM 1194 C C . SER A 1 153 ? -0.920 10.601 3.047 1.00 58.19 153 SER A C 1
ATOM 1196 O O . SER A 1 153 ? -2.027 11.011 3.396 1.00 58.19 153 SER A O 1
ATOM 1198 N N . ASP A 1 154 ? -0.032 10.161 3.940 1.00 59.94 154 ASP A N 1
ATOM 1199 C CA . ASP A 1 154 ? -0.330 10.027 5.374 1.00 59.94 154 ASP A CA 1
ATOM 1200 C C . ASP A 1 154 ? -0.397 11.379 6.109 1.00 59.94 154 ASP A C 1
ATOM 1202 O O . ASP A 1 154 ? -0.796 11.448 7.275 1.00 59.94 154 ASP A O 1
ATOM 1206 N N . ALA A 1 155 ? -0.005 12.456 5.422 1.00 54.44 155 ALA A N 1
ATOM 1207 C CA . ALA A 1 155 ? 0.274 13.765 6.001 1.00 54.44 155 ALA A CA 1
ATOM 1208 C C . ALA A 1 155 ? -0.962 14.505 6.536 1.00 54.44 155 ALA A C 1
ATOM 1210 O O . ALA A 1 155 ? -0.819 15.336 7.433 1.00 54.44 155 ALA A O 1
ATOM 1211 N N . ASP A 1 156 ? -2.163 14.193 6.048 1.00 65.62 156 ASP A N 1
ATOM 1212 C CA . ASP A 1 156 ? -3.356 14.937 6.440 1.00 65.62 156 ASP A CA 1
ATOM 1213 C C . ASP A 1 156 ? -4.048 14.291 7.645 1.00 65.62 156 ASP A C 1
ATOM 1215 O 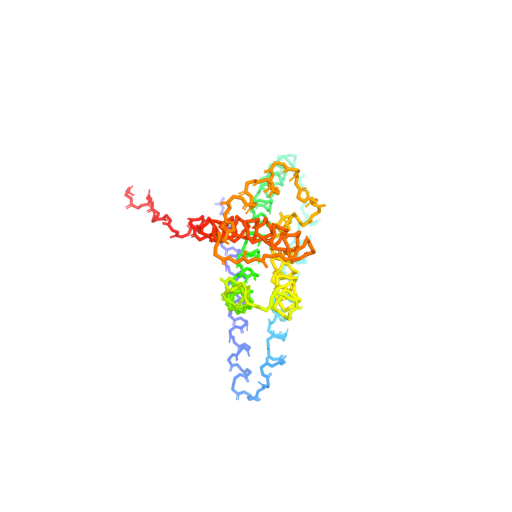O . ASP A 1 156 ? -4.387 13.101 7.663 1.00 65.62 156 ASP A O 1
ATOM 1219 N N . MET A 1 157 ? -4.251 15.099 8.686 1.00 79.81 157 MET A N 1
ATOM 1220 C CA . MET A 1 157 ? -5.111 14.744 9.812 1.00 79.81 157 MET A CA 1
ATOM 1221 C C . MET A 1 157 ? -6.561 14.578 9.329 1.00 79.81 157 MET A C 1
ATOM 1223 O O . MET A 1 157 ? -6.990 15.331 8.451 1.00 79.81 157 MET A O 1
ATOM 1227 N N . PRO A 1 158 ? -7.337 13.638 9.906 1.00 84.81 158 PRO A N 1
ATOM 1228 C CA . PRO A 1 158 ? -8.761 13.512 9.618 1.00 84.81 158 PRO A CA 1
ATOM 1229 C C . PRO A 1 158 ? -9.488 14.851 9.761 1.00 84.81 158 PRO A C 1
ATOM 1231 O O . PRO A 1 158 ? -9.364 15.532 10.780 1.00 84.81 158 PRO A O 1
ATOM 1234 N N . THR A 1 159 ? -10.257 15.227 8.744 1.00 89.38 159 THR A N 1
ATOM 1235 C CA . THR A 1 159 ? -11.113 16.417 8.814 1.00 89.38 159 THR A CA 1
ATOM 1236 C C . THR A 1 159 ? -12.307 16.172 9.748 1.00 89.38 159 THR A C 1
ATOM 1238 O O . THR A 1 159 ? -12.731 15.023 9.910 1.00 89.38 159 THR A O 1
ATOM 1241 N N . PRO A 1 160 ? -12.905 17.226 10.340 1.00 90.69 160 PRO A N 1
ATOM 1242 C CA . PRO A 1 160 ? -14.088 17.078 11.192 1.00 90.69 160 PRO A CA 1
ATOM 1243 C C . PRO A 1 160 ? -15.248 16.342 10.504 1.00 90.69 160 PRO A C 1
ATOM 1245 O O . PRO A 1 160 ? -15.901 15.508 11.127 1.00 90.69 160 PRO A O 1
ATOM 1248 N N . ASP A 1 161 ? -15.456 16.588 9.208 1.00 91.31 161 ASP A N 1
ATOM 1249 C CA . ASP A 1 161 ? -16.512 15.938 8.424 1.00 91.31 161 ASP A CA 1
ATOM 1250 C C . ASP A 1 161 ? -16.252 14.434 8.253 1.00 91.31 161 ASP A C 1
ATOM 1252 O O . ASP A 1 161 ? -17.165 13.619 8.384 1.00 91.31 161 ASP A O 1
ATOM 1256 N N . GLN A 1 162 ? -14.995 14.037 8.021 1.00 91.00 162 GLN A N 1
ATOM 1257 C CA . GLN A 1 162 ? -14.611 12.623 7.953 1.00 91.00 162 GLN A CA 1
ATOM 1258 C C . GLN A 1 162 ? -14.820 11.918 9.294 1.00 91.00 162 GLN A C 1
ATOM 1260 O O . GLN A 1 162 ? -15.322 10.797 9.315 1.00 91.00 162 GLN A O 1
ATOM 1265 N N . LEU A 1 163 ? -14.479 12.576 10.405 1.00 93.00 163 LEU A N 1
ATOM 1266 C CA . LEU A 1 163 ? -14.702 12.032 11.745 1.00 93.00 163 LEU A CA 1
ATOM 1267 C C . LEU A 1 163 ? -16.197 11.890 12.059 1.00 93.00 163 LEU A C 1
ATOM 1269 O O . LEU A 1 163 ? -16.600 10.887 12.645 1.00 93.00 163 LEU A O 1
ATOM 1273 N N . SER A 1 164 ? -17.028 12.844 11.627 1.00 93.12 164 SER A N 1
ATOM 1274 C CA . SER A 1 164 ? -18.486 12.744 11.756 1.00 93.12 164 SER A CA 1
ATOM 1275 C C . SER A 1 164 ? -19.038 11.560 10.959 1.00 93.12 164 SER A C 1
ATOM 1277 O O . SER A 1 164 ? -19.743 10.725 11.516 1.00 93.12 164 SER A O 1
ATOM 1279 N N . ASN 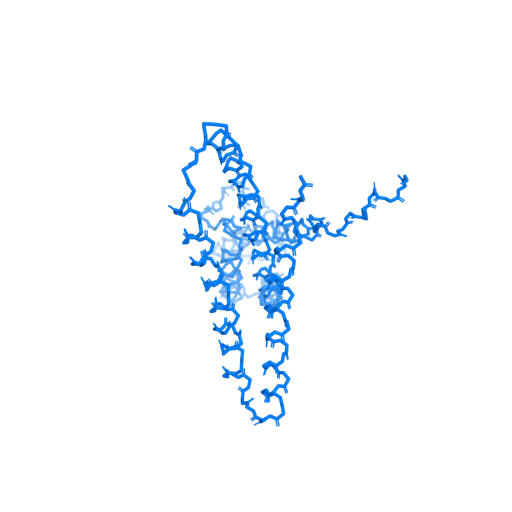A 1 165 ? -18.654 11.427 9.687 1.00 92.31 165 ASN A N 1
ATOM 1280 C CA . ASN A 1 165 ? -19.094 10.316 8.838 1.00 92.31 165 ASN A CA 1
ATOM 1281 C C . ASN A 1 165 ? -18.605 8.952 9.350 1.00 92.31 165 ASN A C 1
ATOM 1283 O O . ASN A 1 165 ? -19.297 7.949 9.197 1.00 92.31 165 ASN A O 1
ATOM 1287 N N . ALA A 1 166 ? -17.407 8.898 9.937 1.00 92.88 166 ALA A N 1
ATOM 1288 C CA . ALA A 1 166 ? -16.873 7.694 10.564 1.00 92.88 166 ALA A CA 1
ATOM 1289 C C . ALA A 1 166 ? -17.656 7.321 11.827 1.00 92.88 166 ALA A C 1
ATOM 1291 O O . ALA A 1 166 ? -17.923 6.147 12.069 1.00 92.88 166 ALA A O 1
ATOM 1292 N N . ARG A 1 167 ? -18.070 8.314 12.619 1.00 92.00 167 ARG A N 1
ATOM 1293 C CA . ARG A 1 167 ? -18.884 8.086 13.816 1.00 92.00 167 ARG A CA 1
ATOM 1294 C C . ARG A 1 167 ? -20.214 7.412 13.488 1.00 92.00 167 ARG A C 1
ATOM 1296 O O . ARG A 1 167 ? -20.619 6.517 14.223 1.00 92.00 167 ARG A O 1
ATOM 1303 N N . ASP A 1 168 ? -20.844 7.794 12.382 1.00 92.31 168 ASP A N 1
ATOM 1304 C CA . ASP A 1 168 ? -22.119 7.218 11.937 1.00 92.31 168 ASP A CA 1
ATOM 1305 C C . ASP A 1 168 ? -22.000 5.750 11.481 1.00 92.31 168 ASP A C 1
ATOM 1307 O O . ASP A 1 168 ? -23.005 5.048 11.381 1.00 92.31 168 ASP A O 1
ATOM 1311 N N . GLN A 1 169 ? -20.780 5.268 11.223 1.00 90.56 169 GLN A N 1
ATOM 1312 C CA . GLN A 1 169 ? -20.501 3.884 10.824 1.00 90.56 169 GLN A CA 1
ATOM 1313 C C . GLN A 1 169 ? -20.216 2.959 12.013 1.00 90.56 169 GLN A C 1
ATOM 1315 O O . GLN A 1 169 ? -20.122 1.744 11.831 1.00 90.56 169 GLN A O 1
ATOM 1320 N N . LEU A 1 170 ? -20.068 3.503 13.226 1.00 90.94 170 LEU A N 1
ATOM 1321 C CA . LEU A 1 170 ? -19.783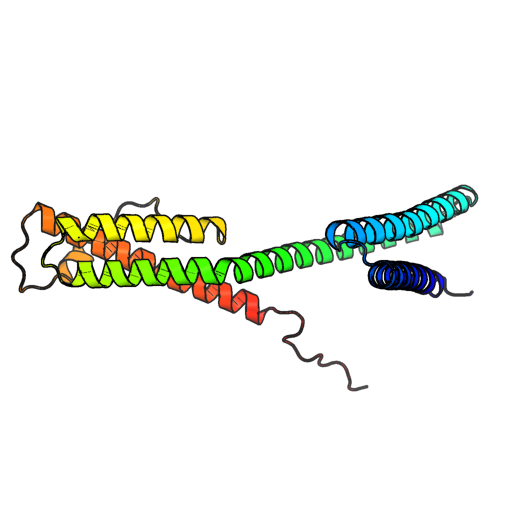 2.694 14.405 1.00 90.94 170 LEU A CA 1
ATOM 1322 C C . LEU A 1 170 ? -20.996 1.847 14.816 1.00 90.94 170 LEU A C 1
ATOM 1324 O O . LEU A 1 170 ? -22.141 2.306 14.739 1.00 90.94 170 LEU A O 1
ATOM 1328 N N . PRO A 1 171 ? -20.770 0.615 15.303 1.00 87.25 171 PRO A N 1
ATOM 1329 C CA . PRO A 1 171 ? -21.855 -0.238 15.756 1.00 87.25 171 PRO A CA 1
ATOM 1330 C C . PRO A 1 171 ? -22.552 0.372 16.976 1.00 87.25 171 PRO A C 1
ATOM 1332 O O . PRO A 1 171 ? -21.949 0.587 18.026 1.00 87.25 171 PRO A O 1
ATOM 1335 N N . ILE A 1 172 ? -23.863 0.582 16.843 1.00 80.75 172 ILE A N 1
ATOM 1336 C CA . ILE A 1 172 ? -24.739 1.159 17.880 1.00 80.75 172 ILE A CA 1
ATOM 1337 C C . ILE A 1 172 ? -24.776 0.280 19.146 1.00 80.75 172 ILE A C 1
ATOM 1339 O O . ILE A 1 172 ? -25.122 0.744 20.229 1.00 80.75 172 ILE A O 1
ATOM 1343 N N . THR A 1 173 ? -24.420 -1.000 19.024 1.00 79.50 173 THR A N 1
ATOM 1344 C CA . THR A 1 173 ? -24.457 -1.987 20.109 1.00 79.50 173 THR A CA 1
ATOM 1345 C C . THR A 1 173 ? -23.324 -1.846 21.123 1.00 79.50 173 THR A C 1
ATOM 1347 O O . THR A 1 173 ? -23.455 -2.380 22.224 1.00 79.50 173 THR A O 1
ATOM 1350 N N . ASN A 1 174 ? -22.239 -1.138 20.792 1.00 80.00 174 ASN A N 1
ATOM 1351 C CA . ASN A 1 174 ? -21.076 -1.022 21.670 1.00 80.00 174 ASN A CA 1
ATOM 1352 C C . ASN A 1 174 ? -21.092 0.305 22.436 1.00 80.00 174 ASN A C 1
ATOM 1354 O O . ASN A 1 174 ? -21.149 1.391 21.861 1.00 80.00 174 ASN A O 1
ATOM 1358 N N . ASN A 1 175 ? -21.006 0.216 23.765 1.00 83.38 175 ASN A N 1
ATOM 1359 C CA . ASN A 1 175 ? -20.886 1.380 24.640 1.00 83.38 175 ASN A CA 1
ATOM 1360 C C . ASN A 1 175 ? -19.420 1.816 24.717 1.00 83.38 175 ASN A C 1
ATOM 1362 O O . ASN A 1 175 ? -18.691 1.407 25.620 1.00 83.38 175 ASN A O 1
ATOM 1366 N N . PHE A 1 176 ? -18.986 2.635 23.763 1.00 85.75 176 PHE A N 1
ATOM 1367 C CA . PHE A 1 176 ? -17.625 3.167 23.745 1.00 85.75 176 PHE A CA 1
ATOM 1368 C C . PHE A 1 176 ? -17.402 4.202 24.854 1.00 85.75 176 PHE A C 1
ATOM 1370 O O . PHE A 1 176 ? -18.246 5.070 25.099 1.00 85.75 176 PHE A O 1
ATOM 1377 N N . SER A 1 177 ? -16.230 4.151 25.493 1.00 88.38 177 SER A N 1
ATOM 1378 C CA . SER A 1 177 ? -15.739 5.281 26.284 1.00 88.38 177 SER A CA 1
ATOM 1379 C C . SER A 1 177 ? -15.435 6.476 25.368 1.00 88.38 177 SER A C 1
ATOM 1381 O O . SER A 1 177 ? -15.320 6.323 24.151 1.00 88.38 177 SER A O 1
ATOM 1383 N N . SER A 1 178 ? -15.276 7.685 25.919 1.00 87.25 178 SER A N 1
ATOM 1384 C CA . SER A 1 178 ? -14.939 8.861 25.099 1.00 87.25 178 SER A CA 1
ATOM 1385 C C . SER A 1 178 ? -13.613 8.698 24.346 1.00 87.25 178 SER A C 1
ATOM 1387 O O . SER A 1 178 ? -13.518 9.128 23.201 1.00 87.25 178 SER A O 1
ATOM 1389 N N . GLY A 1 179 ? -12.618 8.056 24.971 1.00 87.31 179 GLY A N 1
ATOM 1390 C CA . GLY A 1 179 ? -11.321 7.783 24.347 1.00 87.31 179 GLY A CA 1
ATOM 1391 C C . GLY A 1 179 ? -11.398 6.691 23.280 1.00 87.31 179 GLY A C 1
ATOM 1392 O O . GLY A 1 179 ? -10.820 6.843 22.208 1.00 87.31 179 GLY A O 1
ATOM 1393 N N . ASP A 1 180 ? -12.169 5.628 23.527 1.00 89.31 180 ASP A N 1
ATOM 1394 C CA . ASP A 1 180 ? -12.352 4.556 22.540 1.00 89.31 180 ASP A CA 1
ATOM 1395 C C . ASP A 1 180 ? -13.159 5.031 21.332 1.00 89.31 180 ASP A C 1
ATOM 1397 O O . ASP A 1 180 ? -12.876 4.629 20.210 1.00 89.31 180 ASP A O 1
ATOM 1401 N N . LEU A 1 181 ? -14.129 5.927 21.538 1.00 90.75 181 LEU A N 1
ATOM 1402 C CA . LEU A 1 181 ? -14.899 6.544 20.461 1.00 90.75 181 LEU A CA 1
ATOM 1403 C C . LEU A 1 181 ? -13.998 7.373 19.533 1.00 90.75 181 LEU A C 1
ATOM 1405 O O . LEU A 1 181 ? -14.088 7.262 18.309 1.00 90.75 181 LEU A O 1
ATOM 1409 N N . GLU A 1 182 ? -13.118 8.198 20.103 1.00 90.88 182 GLU A N 1
ATOM 1410 C CA . GLU A 1 182 ? -12.131 8.966 19.338 1.00 90.88 182 GLU A CA 1
ATOM 1411 C C . GLU A 1 182 ? -11.178 8.034 18.577 1.00 90.88 182 GLU A C 1
ATOM 1413 O O . GLU A 1 182 ? -11.003 8.168 17.367 1.00 90.88 182 GLU A O 1
ATOM 1418 N N . ALA A 1 183 ? -10.629 7.020 19.247 1.00 90.12 183 ALA A N 1
ATOM 1419 C CA . ALA A 1 183 ? -9.721 6.065 18.622 1.00 90.12 183 ALA A CA 1
ATOM 1420 C C . ALA A 1 183 ? -10.389 5.263 17.487 1.00 90.12 183 ALA A C 1
ATOM 1422 O O . ALA A 1 183 ? -9.799 5.093 16.418 1.00 90.12 183 ALA A O 1
ATOM 1423 N N . ALA A 1 184 ? -11.632 4.820 17.690 1.00 91.81 184 ALA A N 1
ATOM 1424 C CA . ALA A 1 184 ? -12.421 4.074 16.715 1.00 91.81 184 ALA A CA 1
ATOM 1425 C C . ALA A 1 184 ? -12.763 4.917 15.478 1.00 91.81 184 ALA A C 1
ATOM 1427 O O . ALA A 1 184 ? -12.600 4.461 14.346 1.00 91.81 184 ALA A O 1
ATOM 1428 N N . THR A 1 185 ? -13.191 6.167 15.674 1.00 93.38 185 THR A N 1
ATOM 1429 C CA . THR A 1 185 ? -13.473 7.086 14.557 1.00 93.38 185 THR A CA 1
ATOM 1430 C C . THR A 1 185 ? -12.215 7.425 13.762 1.00 93.38 185 THR A C 1
ATOM 1432 O O . THR A 1 185 ? -12.240 7.377 12.532 1.00 93.38 185 THR A O 1
ATOM 1435 N N . HIS A 1 186 ? -11.092 7.686 14.437 1.00 92.06 186 HIS A N 1
ATOM 1436 C CA . HIS A 1 186 ? -9.804 7.890 13.775 1.00 92.06 186 HIS A CA 1
ATOM 1437 C C . HIS A 1 186 ? -9.370 6.661 12.974 1.00 92.06 186 HIS A C 1
ATOM 1439 O O . HIS A 1 186 ? -8.920 6.795 11.834 1.00 92.06 186 HIS A O 1
ATOM 1445 N N . TYR A 1 187 ? -9.540 5.468 13.544 1.00 92.69 187 TYR A N 1
ATOM 1446 C CA . TYR A 1 187 ? -9.267 4.214 12.857 1.00 92.69 187 TYR A CA 1
ATOM 1447 C C . TYR A 1 187 ? -10.084 4.076 11.571 1.00 92.69 187 TYR A C 1
ATOM 1449 O O . TYR A 1 187 ? -9.492 3.844 10.522 1.00 92.69 187 TYR A O 1
ATOM 1457 N N . LEU A 1 188 ? -11.403 4.287 11.618 1.00 93.50 188 LEU A N 1
ATOM 1458 C CA . LEU A 1 188 ? -12.271 4.161 10.441 1.00 93.50 188 LEU A CA 1
ATOM 1459 C C . LEU A 1 188 ? -11.856 5.101 9.306 1.00 93.50 188 LEU A C 1
ATOM 1461 O O . LEU A 1 188 ? -11.780 4.677 8.153 1.00 93.50 188 LEU A O 1
ATOM 1465 N N . VAL A 1 189 ? -11.509 6.354 9.622 1.00 92.31 189 VAL A N 1
ATOM 1466 C CA . VAL A 1 189 ? -11.000 7.292 8.607 1.00 92.31 189 VAL A CA 1
ATOM 1467 C C . VAL A 1 189 ? -9.692 6.782 8.002 1.00 92.31 189 VAL A C 1
ATOM 1469 O O . VAL A 1 189 ? -9.524 6.780 6.782 1.00 92.31 189 VAL A O 1
ATOM 1472 N N . ARG A 1 190 ? -8.753 6.321 8.835 1.00 90.62 190 ARG A N 1
ATOM 1473 C CA . ARG A 1 190 ? -7.462 5.807 8.356 1.00 90.62 190 ARG A CA 1
ATOM 1474 C C . ARG A 1 190 ? -7.615 4.501 7.569 1.00 90.62 190 ARG A C 1
ATOM 1476 O O . ARG A 1 190 ? -6.858 4.276 6.621 1.00 90.62 190 ARG A O 1
ATOM 1483 N N . ALA A 1 191 ? -8.575 3.653 7.925 1.00 90.69 191 ALA A N 1
ATOM 1484 C CA . ALA A 1 191 ? -8.902 2.431 7.203 1.00 90.69 191 ALA A CA 1
ATOM 1485 C C . ALA A 1 191 ? -9.457 2.753 5.809 1.00 90.69 191 ALA A C 1
ATOM 1487 O O . ALA A 1 191 ? -8.951 2.219 4.822 1.00 90.69 191 ALA A O 1
ATOM 1488 N N . ASP A 1 192 ? -10.393 3.701 5.705 1.00 90.25 192 ASP A N 1
ATOM 1489 C CA . ASP A 1 192 ? -10.926 4.161 4.418 1.00 90.25 192 ASP A CA 1
ATOM 1490 C C . ASP A 1 192 ? -9.831 4.761 3.520 1.00 90.25 192 ASP A C 1
ATOM 1492 O O . ASP A 1 192 ? -9.669 4.347 2.371 1.00 90.25 192 ASP A O 1
ATOM 1496 N N . GLN A 1 193 ? -8.989 5.649 4.061 1.00 88.38 193 GLN A N 1
ATOM 1497 C CA . GLN A 1 193 ? -7.836 6.201 3.334 1.00 88.38 193 GLN A CA 1
ATOM 1498 C C . GLN A 1 193 ? -6.910 5.099 2.802 1.00 88.38 193 GLN A C 1
ATOM 1500 O O . GLN A 1 193 ? -6.469 5.142 1.652 1.00 88.38 193 GLN A O 1
ATOM 1505 N N . THR A 1 194 ? -6.647 4.076 3.617 1.00 88.88 194 THR A N 1
ATOM 1506 C CA . THR A 1 194 ? -5.821 2.940 3.191 1.00 88.88 194 THR A CA 1
ATOM 1507 C C . THR A 1 194 ? -6.500 2.155 2.066 1.00 88.88 194 THR A C 1
ATOM 1509 O O . THR A 1 194 ? -5.858 1.816 1.073 1.00 88.88 194 THR A O 1
ATOM 1512 N N . HIS A 1 195 ? -7.807 1.907 2.158 1.00 88.81 195 HIS A N 1
ATOM 1513 C CA . HIS A 1 195 ? -8.556 1.248 1.089 1.00 88.81 195 HIS A CA 1
ATOM 1514 C C . HIS A 1 195 ? -8.518 2.029 -0.228 1.00 88.81 195 HIS A C 1
ATOM 1516 O O . HIS A 1 195 ? -8.393 1.422 -1.298 1.00 88.81 195 HIS A O 1
ATOM 1522 N N . GLN A 1 196 ? -8.602 3.358 -0.176 1.00 87.12 196 GLN A N 1
ATOM 1523 C CA . GLN A 1 196 ? -8.475 4.208 -1.360 1.00 87.12 196 GLN A CA 1
ATOM 1524 C C . GLN A 1 196 ? -7.074 4.105 -1.977 1.00 87.12 196 GLN A C 1
ATOM 1526 O O . GLN A 1 196 ? -6.954 3.891 -3.187 1.00 87.12 196 GLN A O 1
ATOM 1531 N N . ALA A 1 197 ? -6.025 4.161 -1.153 1.00 86.94 197 ALA A N 1
ATOM 1532 C CA . ALA A 1 197 ? -4.645 4.007 -1.602 1.00 86.94 197 ALA A CA 1
ATOM 1533 C C . ALA A 1 197 ? -4.392 2.620 -2.227 1.00 86.94 197 ALA A C 1
ATOM 1535 O O . ALA A 1 197 ? -3.847 2.529 -3.325 1.00 86.94 197 ALA A O 1
ATOM 1536 N N . LEU A 1 198 ? -4.892 1.540 -1.614 1.00 87.69 198 LEU A N 1
ATOM 1537 C CA . LEU A 1 198 ? -4.833 0.183 -2.176 1.00 87.69 198 LEU A CA 1
ATOM 1538 C C . LEU A 1 198 ? -5.493 0.095 -3.559 1.00 87.69 198 LEU A C 1
ATOM 1540 O O . LEU A 1 198 ? -4.953 -0.530 -4.476 1.00 87.69 198 LEU A O 1
ATOM 1544 N N . ARG A 1 199 ? -6.655 0.734 -3.745 1.00 85.31 199 ARG A N 1
ATOM 1545 C CA . ARG A 1 199 ? -7.326 0.781 -5.054 1.00 85.31 199 ARG A CA 1
ATOM 1546 C C . ARG A 1 199 ? -6.483 1.521 -6.089 1.00 85.31 199 ARG A C 1
ATOM 1548 O O . ARG A 1 199 ? -6.344 1.021 -7.204 1.00 85.31 199 ARG A O 1
ATOM 1555 N N . ALA A 1 200 ? -5.905 2.666 -5.729 1.00 83.00 200 ALA A N 1
ATOM 1556 C CA . ALA A 1 200 ? -5.029 3.424 -6.618 1.00 83.00 200 ALA A CA 1
ATOM 1557 C C . ALA A 1 200 ? -3.801 2.599 -7.041 1.00 83.00 200 ALA A C 1
ATOM 1559 O O . ALA A 1 200 ? -3.485 2.524 -8.229 1.00 83.00 200 ALA A O 1
ATOM 1560 N N . LEU A 1 201 ? -3.182 1.895 -6.092 1.00 83.44 201 LEU A N 1
ATOM 1561 C CA . LEU A 1 201 ? -2.006 1.052 -6.312 1.00 83.44 201 LEU A CA 1
ATOM 1562 C C . LEU A 1 201 ? -2.319 -0.140 -7.238 1.00 83.44 201 LEU A C 1
ATOM 1564 O O . LEU A 1 201 ? -1.574 -0.424 -8.178 1.00 83.44 201 LEU A O 1
ATOM 1568 N N . ARG A 1 202 ? -3.481 -0.785 -7.067 1.00 83.25 202 ARG A N 1
ATOM 1569 C CA . ARG A 1 202 ? -3.961 -1.838 -7.985 1.00 83.25 202 ARG A CA 1
ATOM 1570 C C . ARG A 1 202 ? -4.243 -1.303 -9.390 1.00 83.25 202 ARG A C 1
ATOM 1572 O O . ARG A 1 202 ? -3.882 -1.949 -10.376 1.00 83.25 202 ARG A O 1
ATOM 1579 N N . CYS A 1 203 ? -4.863 -0.126 -9.501 1.00 80.25 203 CYS A N 1
ATOM 1580 C CA . CYS A 1 203 ? -5.080 0.535 -10.789 1.00 80.25 203 CYS A CA 1
ATOM 1581 C C . CYS A 1 203 ? -3.747 0.825 -11.491 1.00 80.25 203 CYS A C 1
ATOM 1583 O O . CYS A 1 203 ? -3.618 0.511 -12.675 1.00 80.25 203 CYS A O 1
ATOM 1585 N N . TYR A 1 204 ? -2.752 1.324 -10.755 1.00 78.94 204 TYR A N 1
ATOM 1586 C CA . TYR A 1 204 ? -1.404 1.587 -11.260 1.00 78.94 204 TYR A CA 1
ATOM 1587 C C . TYR A 1 204 ? -0.709 0.314 -11.772 1.00 78.94 204 TYR A C 1
ATOM 1589 O O . TYR A 1 204 ? -0.241 0.274 -12.912 1.00 78.94 204 TYR A O 1
ATOM 1597 N N . GLY A 1 205 ? -0.734 -0.772 -10.993 1.00 76.94 205 GLY A N 1
ATOM 1598 C CA . GLY A 1 205 ? -0.213 -2.068 -11.443 1.00 76.94 205 GLY A CA 1
ATOM 1599 C C . GLY A 1 205 ? -0.909 -2.570 -12.717 1.00 76.94 205 GLY A C 1
ATOM 1600 O O . GLY A 1 205 ? -0.266 -3.086 -13.633 1.00 76.94 205 GLY A O 1
ATOM 1601 N N . SER A 1 206 ? -2.224 -2.354 -12.834 1.00 77.19 206 SER A N 1
ATOM 1602 C CA . SER A 1 206 ? -2.980 -2.735 -14.032 1.00 77.19 206 SER A CA 1
ATOM 1603 C C . SER A 1 206 ? -2.640 -1.889 -15.268 1.00 77.19 206 SER A C 1
ATOM 1605 O O . SER A 1 206 ? -2.611 -2.430 -16.375 1.00 77.19 206 SER A O 1
ATOM 1607 N N . SER A 1 207 ? -2.358 -0.587 -15.109 1.00 75.38 207 SER A N 1
ATOM 1608 C CA . SER A 1 207 ? -1.945 0.278 -16.224 1.00 75.38 207 SER A CA 1
ATOM 1609 C C . SER A 1 207 ? -0.552 -0.080 -16.728 1.00 75.38 207 SER A C 1
ATOM 1611 O O . SER A 1 207 ? -0.353 -0.160 -17.938 1.00 75.38 207 SER A O 1
ATOM 1613 N N . LEU A 1 208 ? 0.371 -0.417 -15.820 1.00 69.81 208 LEU A N 1
ATOM 1614 C CA . LEU A 1 208 ? 1.707 -0.895 -16.186 1.00 69.81 208 LEU A CA 1
ATOM 1615 C C . LEU A 1 208 ? 1.661 -2.167 -17.050 1.00 69.81 208 LEU A C 1
ATOM 1617 O O . LEU A 1 208 ? 2.502 -2.352 -17.926 1.00 69.81 208 LEU A O 1
ATOM 1621 N N . ASN A 1 209 ? 0.665 -3.031 -16.837 1.00 63.19 209 ASN A N 1
ATOM 1622 C CA . ASN A 1 209 ? 0.510 -4.269 -17.602 1.00 63.19 209 ASN A CA 1
ATOM 1623 C C . ASN A 1 209 ? -0.164 -4.052 -18.975 1.00 63.19 209 ASN A C 1
ATOM 1625 O O . ASN A 1 209 ? 0.147 -4.742 -19.943 1.00 63.19 209 ASN A O 1
ATOM 1629 N N . LYS A 1 210 ? -1.080 -3.079 -19.092 1.00 60.28 210 LYS A N 1
ATOM 1630 C CA . LYS A 1 210 ? -1.794 -2.786 -20.352 1.00 60.28 210 LYS A CA 1
ATOM 1631 C C . LYS A 1 210 ? -0.912 -2.101 -21.393 1.00 60.28 210 LYS A C 1
ATOM 1633 O O . LYS A 1 210 ? -1.034 -2.408 -22.578 1.00 60.28 210 LYS A O 1
ATOM 1638 N N . ASP A 1 211 ? -0.001 -1.241 -20.952 1.00 54.66 211 ASP A N 1
ATOM 1639 C CA . ASP A 1 211 ? 0.894 -0.478 -21.829 1.00 54.66 211 ASP A CA 1
ATOM 1640 C C . ASP A 1 211 ? 2.140 -1.264 -22.274 1.00 54.66 211 ASP A C 1
ATOM 1642 O O . ASP A 1 211 ? 3.088 -0.692 -22.820 1.00 54.66 211 ASP A O 1
ATOM 1646 N N . GLN A 1 212 ? 2.145 -2.588 -22.086 1.00 53.28 212 GLN A N 1
ATOM 1647 C CA . GLN A 1 212 ? 3.199 -3.450 -22.605 1.00 53.28 212 GLN A CA 1
ATOM 1648 C C . GLN A 1 212 ? 3.293 -3.325 -24.137 1.00 53.28 212 GLN A C 1
ATOM 1650 O O . GLN A 1 212 ? 2.300 -3.528 -24.834 1.00 53.28 212 GLN A O 1
ATOM 1655 N N . PRO A 1 213 ? 4.478 -3.042 -24.706 1.00 47.22 213 PRO A N 1
ATOM 1656 C CA . PRO A 1 213 ? 4.627 -2.824 -26.145 1.00 47.22 213 PRO A CA 1
ATOM 1657 C C . PRO A 1 213 ? 4.277 -4.053 -27.004 1.00 47.22 213 PRO A C 1
ATOM 1659 O O . PRO A 1 213 ? 4.024 -3.894 -28.191 1.00 47.22 213 PRO A O 1
ATOM 1662 N N . TRP A 1 214 ? 4.207 -5.254 -26.421 1.00 49.94 214 TRP A N 1
ATOM 1663 C CA . TRP A 1 214 ? 3.789 -6.491 -27.095 1.00 49.94 214 TRP A CA 1
ATOM 1664 C C . TRP A 1 214 ? 2.303 -6.845 -26.909 1.00 49.94 214 TRP A C 1
ATOM 1666 O O . TRP A 1 214 ? 1.841 -7.837 -27.469 1.00 49.94 214 TRP A O 1
ATOM 1676 N N . SER A 1 215 ? 1.534 -6.080 -26.122 1.00 44.09 215 SER A N 1
ATOM 1677 C CA . SER A 1 215 ? 0.099 -6.343 -25.902 1.00 44.09 215 SER A CA 1
ATOM 1678 C C . SER A 1 215 ? -0.775 -5.898 -27.082 1.00 44.09 215 SER A C 1
ATOM 1680 O O . SER A 1 215 ? -1.935 -6.305 -27.192 1.00 44.09 215 SER A O 1
ATOM 1682 N N . LYS A 1 216 ? -0.224 -5.091 -27.998 1.00 42.66 216 LYS A N 1
ATOM 1683 C CA . LYS A 1 216 ? -0.836 -4.804 -29.294 1.00 42.66 216 LYS A CA 1
ATOM 1684 C C . LYS A 1 216 ? -0.298 -5.818 -30.304 1.00 42.66 216 LYS A C 1
ATOM 1686 O O . LYS A 1 216 ? 0.885 -5.738 -30.619 1.00 42.66 216 LYS A O 1
ATOM 1691 N N . PRO A 1 217 ? -1.117 -6.747 -30.832 1.00 43.59 217 PRO A N 1
ATOM 1692 C CA . PRO A 1 217 ? -0.701 -7.509 -31.999 1.00 43.59 217 PRO A CA 1
ATOM 1693 C C . PRO A 1 217 ? -0.381 -6.503 -33.104 1.00 43.59 217 PRO A C 1
ATOM 1695 O O . PRO A 1 217 ? -1.215 -5.641 -33.407 1.00 43.59 217 PRO A O 1
ATOM 1698 N N . ASP A 1 218 ? 0.835 -6.578 -33.642 1.00 45.09 218 ASP A N 1
ATOM 1699 C CA . ASP A 1 218 ? 1.284 -5.763 -34.764 1.00 45.09 218 ASP A CA 1
ATOM 1700 C C . ASP A 1 218 ? 0.242 -5.847 -35.882 1.00 45.09 218 ASP A C 1
ATOM 1702 O O . ASP A 1 218 ? 0.142 -6.836 -36.607 1.00 45.09 218 ASP A O 1
ATOM 1706 N N . ARG A 1 219 ? -0.562 -4.792 -36.038 1.00 49.16 219 ARG A N 1
ATOM 1707 C CA . ARG A 1 219 ? -1.446 -4.626 -37.195 1.00 49.16 219 ARG A CA 1
ATOM 1708 C C . ARG A 1 219 ? -0.634 -4.152 -38.396 1.00 49.16 219 ARG A C 1
ATOM 1710 O O . ARG A 1 219 ? -0.985 -3.149 -38.994 1.00 49.16 219 ARG A O 1
ATOM 1717 N N . HIS A 1 220 ? 0.466 -4.822 -38.719 1.00 44.72 220 HIS A N 1
ATOM 1718 C CA . HIS A 1 220 ? 1.263 -4.529 -39.908 1.00 44.72 220 HIS A CA 1
ATOM 1719 C C . HIS A 1 220 ? 1.923 -5.805 -40.441 1.00 44.72 220 HIS A C 1
ATOM 1721 O O . HIS A 1 220 ? 3.139 -5.927 -40.454 1.00 44.72 220 HIS A O 1
ATOM 1727 N N . PHE A 1 221 ? 1.097 -6.746 -40.898 1.00 41.72 221 PHE A N 1
ATOM 1728 C CA . PHE A 1 221 ? 1.462 -7.738 -41.915 1.00 41.72 221 PHE A CA 1
ATOM 1729 C C . PHE A 1 221 ? 0.239 -8.017 -42.802 1.00 41.72 221 PHE A C 1
ATOM 1731 O O . PHE A 1 221 ? -0.263 -9.130 -42.875 1.00 41.72 221 PHE A O 1
ATOM 1738 N N . GLU A 1 222 ? -0.265 -6.976 -43.463 1.00 41.34 222 GLU A N 1
ATOM 1739 C CA . GLU A 1 222 ? -1.024 -7.122 -44.708 1.00 41.34 222 GLU A CA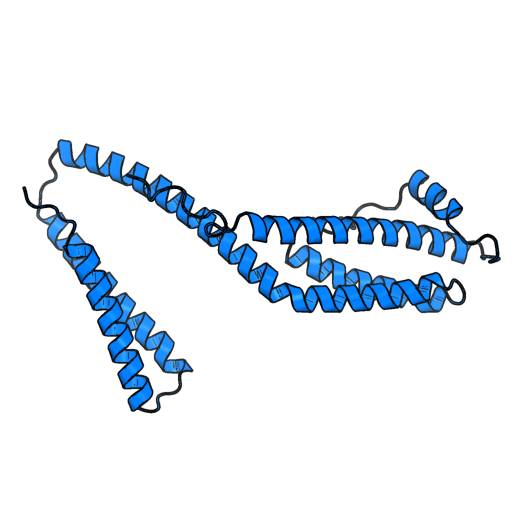 1
ATOM 1740 C C . GLU A 1 222 ? -0.481 -6.077 -45.687 1.00 41.34 222 GLU A C 1
ATOM 1742 O O . GLU A 1 222 ? -0.518 -4.876 -45.407 1.00 41.34 222 GLU A O 1
ATOM 1747 N N . GLY A 1 223 ? 0.103 -6.561 -46.785 1.00 40.88 223 GLY A N 1
ATOM 1748 C CA . GLY A 1 223 ? 0.781 -5.780 -47.818 1.00 40.88 223 GLY A CA 1
ATOM 1749 C C . GLY A 1 223 ? 1.800 -6.622 -48.562 1.00 40.88 223 GLY A C 1
ATOM 1750 O O . GLY A 1 223 ? 2.986 -6.548 -48.177 1.00 40.88 223 GLY A O 1
#

Radius of gyration: 29.61 Å; chains: 1; bounding box: 66×48×80 Å

Sequence (223 aa):
MSSPFPARSVALLAAIIAAGAETWLAIRADLDPMFALPLAIATGAVVIWTRLALDALIRRRARPDRADIANVRDFQHENRATMHDQAHRLDRLETIVTFLAAQPALDAAEREQARAAAAVEQWDSLSETLPIWYEARRIWAELAERFVPGCTSDADMPTPDQLSNARDQLPITNNFSSGDLEAATHYLVRADQTHQALRALRCYGSSLNKDQPWSKPDRHFEG

Organism: NCBI:txid152682